Protein AF-A0A8H9IKN0-F1 (afdb_monomer_lite)

InterPro domains:
  IPR006160 Short chain fatty acid transporter AtoE [PF02667] (1-207)
  IPR006160 Short chain fatty acid transporter AtoE [PTHR41983] (1-197)

pLDDT: mean 86.41, std 11.4, range [46.38, 98.19]

Structure (mmCIF, N/CA/C/O backbone):
data_AF-A0A8H9IKN0-F1
#
_entry.id   AF-A0A8H9IKN0-F1
#
loop_
_atom_site.group_PDB
_atom_site.id
_atom_site.type_symbol
_atom_site.label_atom_id
_atom_site.label_alt_id
_atom_site.label_comp_id
_atom_site.label_asym_id
_atom_site.label_entity_id
_atom_site.label_seq_id
_atom_site.pdbx_PDB_ins_code
_atom_site.Cartn_x
_atom_site.Cartn_y
_atom_site.Cartn_z
_atom_site.occupancy
_atom_site.B_iso_or_equiv
_atom_site.auth_seq_id
_atom_site.auth_comp_id
_atom_site.auth_asym_id
_atom_site.auth_atom_id
_atom_site.pdbx_PDB_model_num
ATOM 1 N N . MET A 1 1 ? 13.098 13.692 -11.745 1.00 69.94 1 MET A N 1
ATOM 2 C CA . MET A 1 1 ? 11.692 13.808 -12.207 1.00 69.94 1 MET A CA 1
ATOM 3 C C . MET A 1 1 ? 10.912 12.495 -12.125 1.00 69.94 1 MET A C 1
ATOM 5 O O . MET A 1 1 ? 9.795 12.536 -11.634 1.00 69.94 1 MET A O 1
ATOM 9 N N . GLN A 1 2 ? 11.470 11.342 -12.521 1.00 72.69 2 GLN A N 1
ATOM 10 C CA . GLN A 1 2 ? 10.774 10.038 -12.501 1.00 72.69 2 GLN A CA 1
ATOM 11 C C . GLN A 1 2 ? 10.092 9.703 -11.158 1.00 72.69 2 GLN A C 1
ATOM 13 O O . GLN A 1 2 ? 8.907 9.392 -11.142 1.00 72.69 2 GLN A O 1
ATOM 18 N N . MET A 1 3 ? 10.785 9.868 -10.023 1.00 81.31 3 MET A N 1
ATOM 19 C CA . MET A 1 3 ? 10.202 9.593 -8.696 1.00 81.31 3 MET A CA 1
ATOM 20 C C . MET A 1 3 ? 9.007 10.484 -8.346 1.00 81.31 3 MET A C 1
ATOM 22 O O . MET A 1 3 ? 8.052 10.017 -7.734 1.00 81.31 3 MET A O 1
ATOM 26 N N . ALA A 1 4 ? 9.029 11.753 -8.762 1.00 81.94 4 ALA A N 1
ATOM 27 C CA . ALA A 1 4 ? 7.913 12.664 -8.526 1.00 81.94 4 ALA A CA 1
ATOM 28 C C . ALA A 1 4 ? 6.663 12.203 -9.289 1.00 81.94 4 ALA A C 1
ATOM 30 O O . ALA A 1 4 ? 5.573 12.190 -8.725 1.00 81.94 4 ALA A O 1
ATOM 31 N N . PHE A 1 5 ? 6.823 11.739 -10.533 1.00 81.56 5 PHE A N 1
ATOM 32 C CA . PHE A 1 5 ? 5.716 11.179 -11.310 1.00 81.56 5 PHE A CA 1
ATOM 33 C C . PHE A 1 5 ? 5.151 9.893 -10.702 1.00 81.56 5 PHE A C 1
ATOM 35 O O . PHE A 1 5 ? 3.940 9.699 -10.750 1.00 81.56 5 PHE A O 1
ATOM 42 N N . VAL A 1 6 ? 5.982 9.046 -10.083 1.00 81.56 6 VAL A N 1
ATOM 43 C CA . VAL A 1 6 ? 5.501 7.840 -9.385 1.00 81.56 6 VAL A CA 1
ATOM 44 C C . VAL A 1 6 ? 4.594 8.210 -8.208 1.00 81.56 6 VAL A C 1
ATOM 46 O O . VAL A 1 6 ? 3.511 7.641 -8.075 1.00 81.56 6 VAL A O 1
ATOM 49 N N . VAL A 1 7 ? 4.994 9.199 -7.401 1.00 83.31 7 VAL A N 1
ATOM 50 C CA . VAL A 1 7 ? 4.203 9.679 -6.255 1.00 83.31 7 VAL A CA 1
ATOM 51 C C . VAL A 1 7 ? 2.924 10.376 -6.710 1.00 8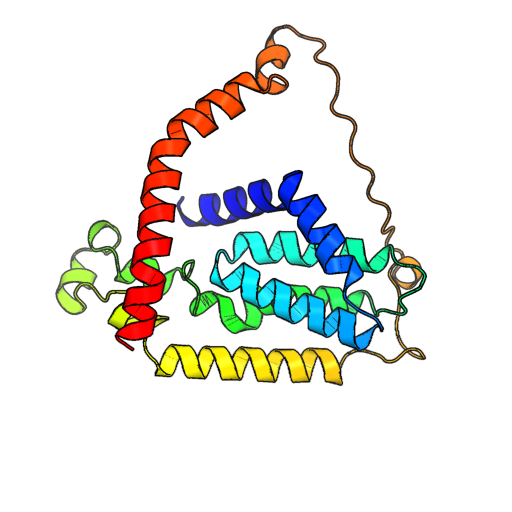3.31 7 VAL A C 1
ATOM 53 O O . VAL A 1 7 ? 1.843 10.040 -6.230 1.00 83.31 7 VAL A O 1
ATOM 56 N N . ILE A 1 8 ? 3.029 11.320 -7.651 1.00 84.88 8 ILE A N 1
ATOM 57 C CA . ILE A 1 8 ? 1.876 12.072 -8.166 1.00 84.88 8 ILE A CA 1
ATOM 58 C C . ILE A 1 8 ? 0.890 11.118 -8.841 1.00 84.88 8 ILE A C 1
ATOM 60 O O . ILE A 1 8 ? -0.300 11.160 -8.543 1.00 84.88 8 ILE A O 1
ATOM 64 N N . GLY A 1 9 ? 1.374 10.216 -9.698 1.00 84.75 9 GLY A N 1
ATOM 65 C CA . GLY A 1 9 ? 0.544 9.204 -10.347 1.00 84.75 9 GLY A CA 1
ATOM 66 C C . GLY A 1 9 ? -0.138 8.288 -9.332 1.00 84.75 9 GLY A C 1
ATOM 67 O O . GLY A 1 9 ? -1.343 8.061 -9.426 1.00 84.75 9 GLY A O 1
ATOM 68 N N . GLY A 1 10 ? 0.596 7.835 -8.311 1.00 84.88 10 GLY A N 1
ATOM 69 C CA . GLY A 1 10 ? 0.040 7.052 -7.207 1.00 84.88 10 GLY A CA 1
ATOM 70 C C . GLY A 1 10 ? -1.083 7.785 -6.467 1.00 84.88 10 GLY A C 1
ATOM 71 O O . GLY A 1 10 ? -2.145 7.208 -6.238 1.00 84.88 10 GLY A O 1
ATOM 72 N N . TYR A 1 11 ? -0.893 9.071 -6.164 1.00 84.94 11 TYR A N 1
ATOM 73 C CA . TYR A 1 11 ? -1.908 9.910 -5.524 1.00 84.94 11 TYR A CA 1
ATOM 74 C C . TYR A 1 11 ? -3.143 10.133 -6.407 1.00 84.94 11 TYR A C 1
ATOM 76 O O . TYR A 1 11 ? -4.274 9.991 -5.935 1.00 84.94 11 TYR A O 1
ATOM 84 N N . VAL A 1 12 ? -2.951 10.450 -7.691 1.00 84.94 12 VAL A N 1
ATOM 85 C CA . VAL A 1 12 ? -4.050 10.664 -8.649 1.00 84.94 12 VAL A CA 1
ATOM 86 C C . VAL A 1 12 ? -4.892 9.398 -8.800 1.00 84.94 12 VAL A C 1
ATOM 88 O O . VAL A 1 12 ? -6.120 9.460 -8.763 1.00 84.94 12 VAL A O 1
ATOM 91 N N . VAL A 1 13 ? -4.250 8.231 -8.907 1.00 85.06 13 VAL A N 1
ATOM 92 C CA . VAL A 1 13 ? -4.963 6.949 -8.965 1.00 85.06 13 VAL A CA 1
ATOM 93 C C . VAL A 1 13 ? -5.706 6.686 -7.655 1.00 85.06 13 VAL A C 1
ATOM 95 O O . VAL A 1 13 ? -6.897 6.384 -7.699 1.00 85.06 13 VAL A O 1
ATOM 98 N N . ALA A 1 14 ? -5.058 6.856 -6.499 1.00 83.62 14 ALA A N 1
ATOM 99 C CA . ALA A 1 14 ? -5.661 6.599 -5.187 1.00 83.62 14 ALA A CA 1
ATOM 100 C C . ALA A 1 14 ? -6.862 7.505 -4.862 1.00 83.62 14 ALA A C 1
ATOM 102 O O . ALA A 1 14 ? -7.782 7.078 -4.168 1.00 83.62 14 ALA A O 1
ATOM 103 N N . SER A 1 15 ? -6.862 8.742 -5.364 1.00 78.94 15 SER A N 1
ATOM 104 C CA . SER A 1 15 ? -7.932 9.731 -5.155 1.00 78.94 15 SER A CA 1
ATOM 105 C C . SER A 1 15 ? -9.067 9.646 -6.185 1.00 78.94 15 SER A C 1
ATOM 107 O O . SER A 1 15 ? -10.053 10.379 -6.102 1.00 78.94 15 SER A O 1
ATOM 109 N N . SER A 1 16 ? -8.966 8.735 -7.153 1.00 84.31 16 SER A N 1
ATOM 110 C CA . SER A 1 16 ? -9.975 8.559 -8.194 1.00 84.31 16 SER A CA 1
ATOM 111 C C . SER A 1 16 ? -11.254 7.876 -7.676 1.00 84.31 16 SER A C 1
ATOM 113 O O . SER A 1 16 ? -11.233 7.072 -6.741 1.00 84.31 16 SER A O 1
ATOM 115 N N . LYS A 1 17 ? -12.396 8.131 -8.335 1.00 82.06 17 LYS A N 1
ATOM 116 C CA . LYS A 1 17 ? -13.677 7.458 -8.024 1.00 82.06 17 LYS A CA 1
ATOM 117 C C . LYS A 1 17 ? -13.576 5.919 -8.062 1.00 82.06 17 LYS A C 1
ATOM 119 O O . LYS A 1 17 ? -14.129 5.286 -7.163 1.00 82.06 17 LYS A O 1
ATOM 124 N N . PRO A 1 18 ? -12.896 5.292 -9.046 1.00 85.88 18 PRO A N 1
ATOM 125 C CA . PRO A 1 18 ? -12.680 3.846 -9.038 1.00 85.88 18 PRO A CA 1
ATOM 126 C C . PRO A 1 18 ? -11.899 3.356 -7.815 1.00 85.88 18 PRO A C 1
ATOM 128 O O . PRO A 1 18 ? -12.302 2.367 -7.206 1.00 85.88 18 PRO A O 1
ATOM 131 N N . ALA A 1 19 ? -10.833 4.059 -7.418 1.00 88.44 19 ALA A N 1
ATOM 132 C CA . ALA A 1 19 ? -10.061 3.691 -6.234 1.00 88.44 19 ALA A CA 1
ATOM 133 C C . ALA A 1 19 ? -10.885 3.825 -4.949 1.00 88.44 19 ALA A C 1
ATOM 135 O O . ALA A 1 19 ? -10.854 2.913 -4.130 1.00 88.44 19 ALA A O 1
ATOM 136 N N . SER A 1 20 ? -11.696 4.880 -4.808 1.00 87.62 20 SER A N 1
ATOM 137 C CA . SER A 1 20 ? -12.622 5.013 -3.672 1.00 87.62 20 SER A CA 1
ATOM 138 C C . SER A 1 20 ? -13.586 3.827 -3.573 1.00 87.62 20 SER A C 1
ATOM 140 O O . SER A 1 20 ? -13.757 3.273 -2.493 1.00 87.62 20 SER A O 1
ATOM 142 N N . ARG A 1 21 ? -14.169 3.380 -4.697 1.00 89.31 21 ARG A N 1
ATOM 143 C CA . ARG A 1 21 ? -15.049 2.195 -4.711 1.00 89.31 21 ARG A CA 1
ATOM 144 C C . ARG A 1 21 ? -14.307 0.929 -4.299 1.00 89.31 21 ARG A C 1
ATOM 146 O O . ARG A 1 21 ? -14.847 0.122 -3.550 1.00 89.31 21 ARG A O 1
ATOM 153 N N . LEU A 1 22 ? -13.077 0.755 -4.782 1.00 92.94 22 LEU A N 1
ATOM 154 C CA . LEU A 1 22 ? -12.244 -0.382 -4.402 1.00 92.94 22 LEU A CA 1
ATOM 155 C C . LEU A 1 22 ? -11.918 -0.351 -2.904 1.00 92.94 22 LEU A C 1
ATOM 157 O O . LEU A 1 22 ? -11.995 -1.384 -2.248 1.00 92.94 22 LEU A O 1
ATOM 161 N N . ILE A 1 23 ? -11.618 0.827 -2.355 1.00 93.69 23 ILE A N 1
ATOM 162 C CA . ILE A 1 23 ? -11.388 1.024 -0.921 1.00 93.69 23 ILE A CA 1
ATOM 163 C C . ILE A 1 23 ? -12.625 0.627 -0.115 1.00 93.69 23 ILE A C 1
ATOM 165 O O . ILE A 1 23 ? -12.484 -0.102 0.865 1.00 93.69 23 ILE A O 1
ATOM 169 N N . ASP A 1 24 ? -13.822 1.047 -0.528 1.00 92.88 24 ASP A N 1
ATOM 170 C CA . ASP A 1 24 ? -15.065 0.699 0.171 1.00 92.88 24 ASP A CA 1
ATOM 171 C C . ASP A 1 24 ? -15.339 -0.817 0.123 1.00 92.88 24 ASP A C 1
ATOM 173 O O . ASP A 1 24 ? -15.692 -1.416 1.142 1.00 92.88 24 ASP A O 1
ATOM 177 N N . ILE A 1 25 ? -15.083 -1.468 -1.020 1.00 95.50 25 ILE A N 1
ATOM 178 C CA . ILE A 1 25 ? -15.153 -2.934 -1.154 1.00 95.50 25 ILE A CA 1
ATOM 179 C C . ILE A 1 25 ? -14.148 -3.607 -0.211 1.00 95.50 25 ILE A C 1
ATOM 181 O O . ILE A 1 25 ? -14.509 -4.505 0.550 1.00 95.50 25 ILE A O 1
ATOM 185 N N . CYS A 1 26 ? -12.892 -3.157 -0.216 1.00 96.00 26 CYS A N 1
ATOM 186 C CA . CYS A 1 26 ? -11.855 -3.675 0.671 1.00 96.00 26 CYS A CA 1
ATOM 187 C C . CYS A 1 26 ? -12.213 -3.461 2.149 1.00 96.00 26 CYS A C 1
ATOM 189 O O . CYS A 1 26 ? -11.941 -4.340 2.967 1.00 96.00 26 CYS A O 1
ATOM 191 N N . ALA A 1 27 ? -12.832 -2.336 2.507 1.00 95.62 27 ALA A N 1
ATOM 192 C CA . ALA A 1 27 ? -13.211 -2.016 3.880 1.00 95.62 27 ALA A CA 1
ATOM 193 C C . ALA A 1 27 ? -14.346 -2.907 4.417 1.00 95.62 27 ALA A C 1
ATOM 195 O O . ALA A 1 27 ? -14.467 -3.078 5.634 1.00 95.62 27 ALA A O 1
ATOM 196 N N . ALA A 1 28 ? -15.147 -3.519 3.541 1.00 95.19 28 ALA A N 1
ATOM 197 C CA . ALA A 1 28 ? -16.223 -4.434 3.925 1.00 95.19 28 ALA A CA 1
ATOM 198 C C . ALA A 1 28 ? -15.731 -5.839 4.334 1.00 95.19 28 ALA A C 1
ATOM 200 O O . ALA A 1 28 ? -16.457 -6.574 5.001 1.00 95.19 28 ALA A O 1
ATOM 201 N N . VAL A 1 29 ? -14.502 -6.223 3.968 1.00 96.69 29 VAL A N 1
ATOM 202 C CA . VAL A 1 29 ? -13.987 -7.594 4.154 1.00 96.69 29 VAL A CA 1
ATOM 203 C C . VAL A 1 29 ? -13.699 -7.959 5.623 1.00 96.69 29 VAL A C 1
ATOM 205 O O . VAL A 1 29 ? -14.101 -9.046 6.053 1.00 96.69 29 VAL A O 1
ATOM 208 N N . PRO A 1 30 ? -13.018 -7.120 6.433 1.00 96.00 30 PRO A N 1
ATOM 209 C CA . PRO A 1 30 ? -12.610 -7.524 7.777 1.00 96.00 30 PRO A CA 1
ATOM 210 C C . PRO A 1 30 ? -13.786 -7.711 8.738 1.00 96.00 30 PRO A C 1
ATOM 212 O O . PRO A 1 30 ? -14.749 -6.942 8.730 1.00 96.00 30 PRO A O 1
ATOM 215 N N . ARG A 1 31 ? -13.674 -8.711 9.622 1.00 94.50 31 ARG A N 1
ATOM 216 C CA . ARG A 1 31 ? -14.717 -9.058 10.611 1.00 94.50 31 ARG A CA 1
ATOM 217 C C . ARG A 1 31 ? -14.354 -8.684 12.049 1.00 94.50 31 ARG A C 1
ATOM 219 O O . ARG A 1 31 ? -15.204 -8.709 12.931 1.00 94.50 31 ARG A O 1
ATOM 226 N N . ASN A 1 32 ? -13.083 -8.391 12.319 1.00 94.94 32 ASN A N 1
ATOM 227 C CA . ASN A 1 32 ? -12.602 -7.971 13.636 1.00 94.94 32 ASN A CA 1
ATOM 228 C C . ASN A 1 32 ? -11.376 -7.049 13.520 1.00 94.94 32 ASN A C 1
ATOM 230 O O . ASN A 1 32 ? -10.700 -7.041 12.492 1.00 94.94 32 ASN A O 1
ATOM 234 N N . GLY A 1 33 ? -11.063 -6.310 14.589 1.00 95.38 33 G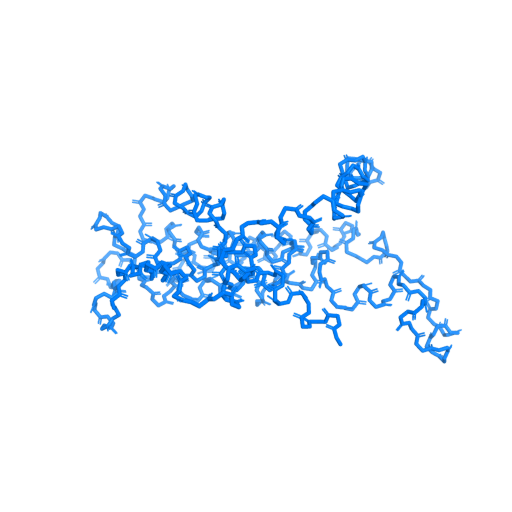LY A N 1
ATOM 235 C CA . GLY A 1 33 ? -9.988 -5.314 14.590 1.00 95.38 33 GLY A CA 1
ATOM 236 C C . GLY A 1 33 ? -8.613 -5.844 14.185 1.00 95.38 33 GLY A C 1
ATOM 237 O O . GLY A 1 33 ? -7.955 -5.235 13.350 1.00 95.38 33 GLY A O 1
ATOM 238 N N . ARG A 1 34 ? -8.193 -7.007 14.700 1.00 96.50 34 ARG A N 1
ATOM 239 C CA . ARG A 1 34 ? -6.888 -7.600 14.346 1.00 96.50 34 ARG A CA 1
ATOM 240 C C . ARG A 1 34 ? -6.821 -7.997 12.878 1.00 96.50 34 ARG A C 1
ATOM 242 O O . ARG A 1 34 ? -5.851 -7.683 12.194 1.00 96.50 34 ARG A O 1
ATOM 249 N N . SER A 1 35 ? -7.883 -8.633 12.380 1.00 96.56 35 SER A N 1
ATOM 250 C CA . SER A 1 35 ? -7.998 -8.973 10.960 1.00 96.56 35 SER A CA 1
ATOM 251 C C . SER A 1 35 ? -8.005 -7.727 10.078 1.00 96.56 35 SER A C 1
ATOM 253 O O . SER A 1 35 ? -7.460 -7.775 8.987 1.00 96.56 35 SER A O 1
ATOM 255 N N . ALA A 1 36 ? -8.550 -6.603 10.552 1.00 97.75 36 ALA A N 1
ATOM 256 C CA . ALA A 1 36 ? -8.548 -5.347 9.814 1.00 97.75 36 ALA A CA 1
ATOM 257 C C . ALA A 1 36 ? -7.145 -4.737 9.708 1.00 97.75 36 ALA A C 1
ATOM 259 O O . ALA A 1 36 ? -6.757 -4.308 8.628 1.00 97.75 36 ALA A O 1
ATOM 260 N N . VAL A 1 37 ? -6.347 -4.776 10.781 1.00 98.19 37 VAL A N 1
ATOM 261 C CA . VAL A 1 37 ? -4.938 -4.342 10.744 1.00 98.19 37 VAL A CA 1
ATOM 262 C C . VAL A 1 37 ? -4.124 -5.211 9.777 1.00 98.19 37 VAL A C 1
ATOM 264 O O . VAL A 1 37 ? -3.415 -4.684 8.922 1.00 98.19 37 VAL A O 1
ATOM 267 N N . ALA A 1 38 ? -4.272 -6.536 9.848 1.00 98.12 38 ALA A N 1
ATOM 268 C CA . ALA A 1 38 ? -3.617 -7.451 8.909 1.00 98.12 38 ALA A CA 1
ATOM 269 C C . ALA A 1 38 ? -4.106 -7.259 7.460 1.00 98.12 38 ALA A C 1
ATOM 271 O O . ALA A 1 38 ? -3.329 -7.378 6.515 1.00 98.12 38 ALA A O 1
ATOM 272 N N . TRP A 1 39 ? -5.382 -6.914 7.281 1.00 98.19 39 TRP A N 1
ATOM 273 C CA . TRP A 1 39 ? -5.959 -6.606 5.977 1.00 98.19 39 TRP A CA 1
ATOM 274 C C . TRP A 1 39 ? -5.378 -5.324 5.373 1.00 98.19 39 TRP A C 1
ATOM 276 O O . TRP A 1 39 ? -5.037 -5.287 4.194 1.00 98.19 39 TRP A O 1
ATOM 286 N N . VAL A 1 40 ? -5.185 -4.282 6.182 1.00 98.19 40 VAL A N 1
ATOM 287 C CA . VAL A 1 40 ? -4.472 -3.076 5.742 1.00 98.19 40 VAL A CA 1
ATOM 288 C C . VAL A 1 40 ? -3.039 -3.423 5.337 1.00 98.19 40 VAL A C 1
ATOM 290 O O . VAL A 1 40 ? -2.595 -2.996 4.274 1.00 98.19 40 VAL A O 1
ATOM 293 N N . ALA A 1 41 ? -2.342 -4.243 6.131 1.00 98.12 41 ALA A N 1
ATOM 294 C CA . ALA A 1 41 ? -0.979 -4.673 5.826 1.00 98.12 41 ALA A CA 1
ATOM 295 C C . ALA A 1 41 ? -0.881 -5.375 4.461 1.00 98.12 41 ALA A C 1
ATOM 297 O O . ALA A 1 41 ? -0.039 -4.997 3.645 1.00 98.12 41 ALA A O 1
ATOM 298 N N . ILE A 1 42 ? -1.747 -6.363 4.188 1.00 97.81 42 ILE A N 1
ATOM 299 C CA . ILE A 1 42 ? -1.699 -7.101 2.915 1.00 97.81 42 ILE A CA 1
ATOM 300 C C . ILE A 1 42 ? -2.014 -6.195 1.727 1.00 97.81 42 ILE A C 1
ATOM 302 O O . ILE A 1 42 ? -1.298 -6.234 0.728 1.00 97.81 42 ILE A O 1
ATOM 306 N N . ILE A 1 43 ? -3.034 -5.341 1.842 1.00 97.50 43 ILE A N 1
ATOM 307 C CA . ILE A 1 43 ? -3.433 -4.447 0.755 1.00 97.50 43 ILE A CA 1
ATOM 308 C C . ILE A 1 43 ? -2.347 -3.405 0.477 1.00 97.50 43 ILE A C 1
ATOM 310 O O . ILE A 1 43 ? -2.024 -3.173 -0.687 1.00 97.50 43 ILE A O 1
ATOM 314 N N . SER A 1 44 ? -1.725 -2.834 1.513 1.00 97.12 44 SER A N 1
ATOM 315 C CA . SER A 1 44 ? -0.577 -1.938 1.342 1.00 97.12 44 SER A CA 1
ATOM 316 C C . SER A 1 44 ? 0.605 -2.643 0.676 1.00 97.12 44 SER A C 1
ATOM 318 O O . SER A 1 44 ? 1.173 -2.110 -0.272 1.00 97.12 44 SER A O 1
ATOM 320 N N . MET A 1 45 ? 0.969 -3.853 1.109 1.00 97.06 45 MET A N 1
ATOM 321 C CA . MET A 1 45 ? 2.066 -4.605 0.483 1.00 97.06 45 MET A CA 1
ATOM 322 C C . MET A 1 45 ? 1.796 -4.910 -0.992 1.00 97.06 45 MET A C 1
ATOM 324 O O . MET A 1 45 ? 2.644 -4.617 -1.832 1.00 97.06 45 MET A O 1
ATOM 328 N N . VAL A 1 46 ? 0.600 -5.394 -1.330 1.00 95.31 46 VAL A N 1
ATOM 329 C CA . VAL A 1 46 ? 0.217 -5.672 -2.725 1.00 95.31 46 VAL A CA 1
ATOM 330 C C . VAL A 1 46 ? 0.202 -4.395 -3.569 1.00 95.31 46 VAL A C 1
ATOM 332 O O . VAL A 1 46 ? 0.750 -4.383 -4.670 1.00 95.31 46 VAL A O 1
ATOM 335 N N . ALA A 1 47 ? -0.363 -3.299 -3.054 1.00 93.81 47 ALA A N 1
ATOM 336 C CA . ALA A 1 47 ? -0.353 -2.017 -3.754 1.00 93.81 47 ALA A CA 1
ATOM 337 C C . ALA A 1 47 ? 1.080 -1.509 -3.992 1.00 93.81 47 ALA A C 1
ATOM 339 O O . ALA A 1 47 ? 1.367 -0.981 -5.066 1.00 93.81 47 ALA A O 1
ATOM 340 N N . SER A 1 48 ? 1.986 -1.715 -3.030 1.00 94.25 48 SER A N 1
ATOM 341 C CA . SER A 1 48 ? 3.388 -1.283 -3.109 1.00 94.25 48 SER A CA 1
ATOM 342 C C . SER A 1 48 ? 4.174 -2.016 -4.195 1.00 94.25 48 SER A C 1
ATOM 344 O O . SER A 1 48 ? 4.964 -1.395 -4.908 1.00 94.25 48 SER A O 1
ATOM 346 N N . LEU A 1 49 ? 3.900 -3.313 -4.392 1.00 92.50 49 LEU A N 1
ATOM 347 C CA . LEU A 1 49 ? 4.522 -4.101 -5.462 1.00 92.50 49 LEU A CA 1
ATOM 348 C C . LEU A 1 49 ? 4.228 -3.533 -6.854 1.00 92.50 49 LEU A C 1
ATOM 350 O O . LEU A 1 49 ? 5.077 -3.606 -7.744 1.00 92.50 49 LEU A O 1
ATOM 354 N N . LEU A 1 50 ? 3.049 -2.935 -7.033 1.00 89.31 50 LEU A N 1
ATOM 355 C CA . LEU A 1 50 ? 2.673 -2.253 -8.269 1.00 89.31 50 LEU A CA 1
ATOM 356 C C . LEU A 1 50 ? 3.258 -0.840 -8.315 1.00 89.31 50 LEU A C 1
ATOM 358 O O . LEU A 1 50 ? 3.899 -0.453 -9.292 1.00 89.31 50 LEU A O 1
ATOM 362 N N . ASN A 1 51 ? 3.029 -0.064 -7.257 1.00 90.69 51 ASN A N 1
ATOM 363 C CA . ASN A 1 51 ? 3.485 1.312 -7.135 1.00 90.69 51 ASN A CA 1
ATOM 3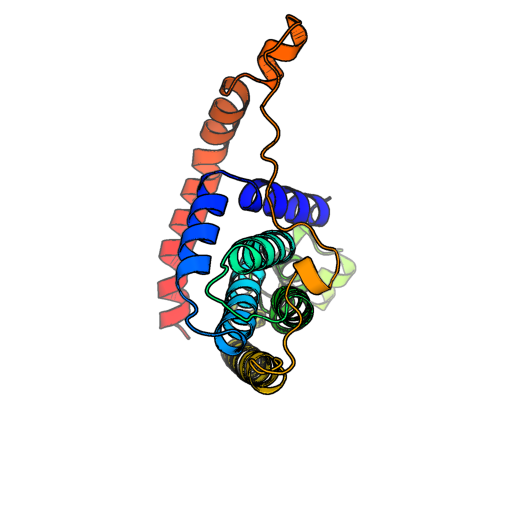64 C C . ASN A 1 51 ? 3.598 1.702 -5.652 1.00 90.69 51 ASN A C 1
ATOM 366 O O . ASN A 1 51 ? 2.599 1.821 -4.937 1.00 90.69 51 ASN A O 1
ATOM 370 N N . TRP A 1 52 ? 4.821 1.965 -5.193 1.00 88.69 52 TRP A N 1
ATOM 371 C CA . TRP A 1 52 ? 5.077 2.343 -3.801 1.00 88.69 52 TRP A CA 1
ATOM 372 C C . TRP A 1 52 ? 4.379 3.657 -3.391 1.00 88.69 52 TRP A C 1
ATOM 374 O O . TRP A 1 52 ? 3.931 3.789 -2.252 1.00 88.69 52 TRP A O 1
ATOM 384 N N . GLY A 1 53 ? 4.220 4.616 -4.312 1.00 87.38 53 GLY A N 1
ATOM 385 C CA . GLY A 1 53 ? 3.503 5.874 -4.074 1.00 87.38 53 GLY A CA 1
ATOM 386 C C . GLY A 1 53 ? 1.993 5.675 -3.907 1.00 87.38 53 GLY A C 1
ATOM 387 O O . GLY A 1 53 ? 1.383 6.259 -3.010 1.00 87.38 53 GLY A O 1
ATOM 388 N N . LEU A 1 54 ? 1.395 4.794 -4.716 1.00 90.06 54 LEU A N 1
ATOM 389 C CA . LEU A 1 54 ? -0.005 4.371 -4.595 1.00 90.06 54 LEU A CA 1
ATOM 390 C C . LEU A 1 54 ? -0.263 3.733 -3.228 1.00 90.06 54 LEU A C 1
ATOM 392 O O . LEU A 1 54 ? -1.252 4.072 -2.581 1.00 90.06 54 LEU A O 1
ATOM 396 N N . SER A 1 55 ? 0.631 2.847 -2.774 1.00 92.88 55 SER A N 1
ATOM 397 C CA . SER A 1 55 ? 0.496 2.163 -1.481 1.00 92.88 55 SER A CA 1
ATOM 398 C C . SER A 1 55 ? 0.309 3.125 -0.313 1.00 92.88 55 SER A C 1
ATOM 400 O O . SER A 1 55 ? -0.521 2.852 0.554 1.00 92.88 55 SER A O 1
ATOM 402 N N . LEU A 1 56 ? 1.074 4.220 -0.265 1.00 88.25 56 LEU A N 1
ATOM 403 C CA . LEU A 1 56 ? 1.022 5.169 0.850 1.00 88.25 56 LEU A CA 1
ATOM 404 C C . LEU A 1 56 ? -0.353 5.832 0.957 1.00 88.25 56 LEU A C 1
ATOM 406 O O . LEU A 1 56 ? -0.942 5.897 2.037 1.00 88.25 56 LEU A O 1
ATOM 410 N N . VAL A 1 57 ? -0.882 6.291 -0.177 1.00 90.31 57 VAL A N 1
ATOM 411 C CA . VAL A 1 57 ? -2.164 7.000 -0.218 1.00 90.31 57 VAL A CA 1
ATOM 412 C C . VAL A 1 57 ? -3.320 6.018 -0.044 1.00 90.31 57 VAL A C 1
ATOM 414 O O . VAL A 1 57 ? -4.191 6.232 0.799 1.00 90.31 57 VAL A O 1
ATOM 417 N N . PHE A 1 58 ? -3.309 4.909 -0.787 1.00 92.06 58 PHE A N 1
ATOM 418 C CA . PHE A 1 58 ? -4.366 3.901 -0.745 1.00 92.06 58 PHE A CA 1
ATOM 419 C C . PHE A 1 58 ? -4.490 3.261 0.644 1.00 92.06 58 PHE A C 1
ATOM 421 O O . PHE A 1 58 ? -5.597 3.155 1.172 1.00 92.06 58 PHE A O 1
ATOM 428 N N . GLY A 1 59 ? -3.367 2.893 1.272 1.00 94.38 59 GLY A N 1
ATOM 429 C CA . GLY A 1 59 ? -3.351 2.321 2.619 1.00 94.38 59 GLY A CA 1
ATOM 430 C C . GLY A 1 59 ? -3.940 3.274 3.660 1.00 94.38 59 GLY A C 1
ATOM 431 O O . GLY A 1 59 ? -4.801 2.880 4.444 1.00 94.38 59 GLY A O 1
ATOM 432 N N . GLY A 1 60 ? -3.560 4.555 3.621 1.00 92.81 60 GLY A N 1
ATOM 433 C CA . GLY A 1 60 ? -4.121 5.570 4.518 1.00 92.81 60 GLY A CA 1
ATOM 434 C C . GLY A 1 60 ? -5.627 5.786 4.322 1.00 92.81 60 GLY A C 1
ATOM 435 O O . GLY A 1 60 ? -6.377 5.877 5.298 1.00 92.81 60 GLY A O 1
ATOM 436 N N . LEU A 1 61 ? -6.094 5.824 3.070 1.00 92.56 61 LEU A N 1
ATOM 437 C CA . LEU A 1 61 ? -7.523 5.946 2.766 1.00 92.56 61 LEU A CA 1
ATOM 438 C C . LEU A 1 61 ? -8.315 4.705 3.206 1.00 92.56 61 LEU A C 1
ATOM 440 O O . LEU A 1 61 ? -9.419 4.853 3.733 1.00 92.56 61 LEU A O 1
ATOM 444 N N . LEU A 1 62 ? -7.743 3.506 3.069 1.00 95.75 62 LEU A N 1
ATOM 445 C CA . LEU A 1 62 ? -8.340 2.267 3.569 1.00 95.75 62 LEU A CA 1
ATOM 446 C C . LEU A 1 62 ? -8.457 2.263 5.097 1.00 95.75 62 LEU A C 1
ATOM 448 O O . LEU A 1 62 ? -9.504 1.888 5.622 1.00 95.75 62 LEU A O 1
ATOM 452 N N . VAL A 1 63 ? -7.434 2.735 5.818 1.00 96.31 63 VAL A N 1
ATOM 453 C CA . VAL A 1 63 ? -7.498 2.893 7.283 1.00 96.31 63 VAL A CA 1
ATOM 454 C C . VAL A 1 63 ? -8.629 3.840 7.676 1.00 96.31 63 VAL A C 1
ATOM 456 O O . VAL A 1 63 ? -9.416 3.509 8.564 1.00 96.31 63 VAL A O 1
ATOM 459 N N . LYS A 1 64 ? -8.765 4.984 6.992 1.00 92.69 64 LYS A N 1
ATOM 460 C CA . LYS A 1 64 ? -9.889 5.907 7.218 1.00 92.69 64 LYS A CA 1
ATOM 461 C C . LYS A 1 64 ? -11.237 5.254 6.915 1.00 92.69 64 LYS A C 1
ATOM 463 O O . LYS A 1 64 ? -12.178 5.457 7.672 1.00 92.69 64 LYS A O 1
ATOM 468 N N . ALA A 1 65 ? -11.341 4.460 5.850 1.00 93.19 65 ALA A N 1
ATOM 469 C CA . ALA A 1 65 ? -12.573 3.752 5.508 1.00 93.19 65 ALA A CA 1
ATOM 470 C C . ALA A 1 65 ? -12.969 2.708 6.558 1.00 93.19 65 ALA A C 1
ATOM 472 O O . ALA A 1 65 ? -14.125 2.664 6.975 1.00 93.19 65 ALA A O 1
ATOM 473 N N . LEU A 1 66 ? -12.005 1.932 7.052 1.00 95.62 66 LEU A N 1
ATOM 474 C CA . LEU A 1 66 ? -12.217 0.983 8.144 1.00 95.62 66 LEU A CA 1
ATOM 475 C C . LEU A 1 66 ? -12.555 1.684 9.465 1.00 95.62 66 LEU A C 1
ATOM 477 O O . LEU A 1 66 ? -13.367 1.173 10.225 1.00 95.62 66 LEU A O 1
ATOM 481 N N . ALA A 1 67 ? -11.988 2.863 9.726 1.00 94.62 67 ALA A N 1
ATOM 482 C CA . ALA A 1 67 ? -12.288 3.646 10.924 1.00 94.62 67 ALA A CA 1
ATOM 483 C C . ALA A 1 67 ? -13.731 4.179 10.970 1.00 94.62 67 ALA A C 1
ATOM 485 O O . ALA A 1 67 ? -14.236 4.447 12.057 1.00 94.62 67 ALA A O 1
ATOM 486 N N . ARG A 1 68 ? -14.409 4.301 9.817 1.00 91.69 68 ARG A N 1
ATOM 487 C CA . ARG A 1 68 ? -15.833 4.680 9.750 1.00 91.69 68 ARG A CA 1
ATOM 488 C C . ARG A 1 68 ? -16.777 3.548 10.164 1.00 91.69 68 ARG A C 1
ATOM 490 O O . ARG A 1 68 ? -17.958 3.797 10.399 1.00 91.69 68 ARG A O 1
ATOM 497 N N . ARG A 1 69 ? -16.293 2.305 10.225 1.00 91.81 69 ARG A N 1
ATOM 498 C CA . ARG A 1 69 ? -17.105 1.143 10.595 1.00 91.81 69 ARG A CA 1
ATOM 499 C C . ARG A 1 69 ? -17.269 1.060 12.109 1.00 91.81 69 ARG A C 1
ATOM 501 O O . ARG A 1 69 ? -16.361 0.636 12.817 1.00 91.81 69 ARG A O 1
ATOM 508 N N . THR A 1 70 ? -18.453 1.413 12.599 1.00 86.81 70 THR A N 1
ATOM 509 C CA . THR A 1 70 ? -18.797 1.381 14.033 1.00 86.81 70 THR A CA 1
ATOM 510 C C . THR A 1 70 ? -18.910 -0.035 14.601 1.00 86.81 70 THR A C 1
ATOM 512 O O . THR A 1 70 ? -18.768 -0.235 15.806 1.00 86.81 70 THR A O 1
ATOM 515 N N . ASP A 1 71 ? -19.126 -1.038 13.748 1.00 90.12 71 ASP A N 1
ATOM 516 C CA . ASP A 1 71 ? -19.161 -2.452 14.125 1.00 90.12 71 ASP A CA 1
ATOM 517 C C . ASP A 1 71 ? -17.756 -3.049 14.347 1.00 90.12 71 ASP A C 1
ATOM 519 O O . ASP A 1 71 ? -17.605 -4.141 14.906 1.00 90.12 71 ASP A O 1
ATOM 523 N N . LEU A 1 72 ? -16.707 -2.326 13.943 1.00 90.62 72 LEU A N 1
ATOM 524 C CA . LEU A 1 72 ? -15.336 -2.808 13.917 1.00 90.62 72 LEU A CA 1
ATOM 525 C C . LEU A 1 72 ? -14.472 -2.121 14.985 1.00 90.62 72 LEU A C 1
ATOM 527 O O . LEU A 1 72 ? -13.946 -1.030 14.802 1.00 90.62 72 LEU A O 1
ATOM 531 N N . LYS A 1 73 ? -14.219 -2.836 16.086 1.00 93.00 73 LYS A N 1
ATOM 532 C CA . LYS A 1 73 ? -13.265 -2.441 17.142 1.00 93.00 73 LYS A CA 1
ATOM 533 C C . LYS A 1 73 ? -11.807 -2.565 16.662 1.00 93.00 73 LYS A C 1
ATOM 535 O O . LYS A 1 73 ? -11.117 -3.510 17.048 1.00 93.00 73 LYS A O 1
ATOM 540 N N . MET A 1 74 ? -11.355 -1.673 15.781 1.00 95.75 74 MET A N 1
ATOM 541 C CA . MET A 1 74 ? -9.994 -1.639 15.220 1.00 95.75 74 MET A CA 1
ATOM 542 C C . MET A 1 74 ? -9.139 -0.566 15.904 1.00 95.75 74 MET A C 1
ATOM 544 O O . MET A 1 74 ? -9.573 0.575 16.042 1.00 95.75 74 MET A O 1
ATOM 548 N N . ASP A 1 75 ? -7.902 -0.901 16.292 1.00 97.25 75 ASP A N 1
ATOM 549 C CA . ASP A 1 75 ? -6.956 0.120 16.756 1.00 97.25 75 ASP A CA 1
ATOM 550 C C . ASP A 1 75 ? -6.458 0.947 15.564 1.00 97.25 75 ASP A C 1
ATOM 552 O O . ASP A 1 75 ? -5.801 0.433 14.654 1.00 97.25 75 ASP A O 1
ATOM 556 N N . TYR A 1 76 ? -6.782 2.238 15.575 1.00 96.25 76 TYR A N 1
ATOM 557 C CA . TYR A 1 76 ? -6.499 3.159 14.479 1.00 96.25 76 TYR A CA 1
ATOM 558 C C . TYR A 1 76 ? -4.996 3.377 14.270 1.00 96.25 76 TYR A C 1
ATOM 560 O O . TYR A 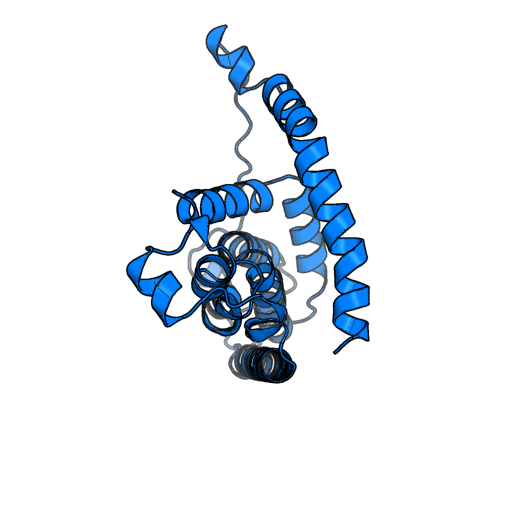1 76 ? -4.535 3.528 13.140 1.00 96.25 76 TYR A O 1
ATOM 568 N N . ARG A 1 77 ? -4.207 3.337 15.350 1.00 96.50 77 ARG A N 1
ATOM 569 C CA . ARG A 1 77 ? -2.752 3.545 15.298 1.00 96.50 77 ARG A CA 1
ATOM 570 C C . ARG A 1 77 ? -2.063 2.319 14.715 1.00 96.50 77 ARG A C 1
ATOM 572 O O . ARG A 1 77 ? -1.196 2.464 13.860 1.00 96.50 77 ARG A O 1
ATOM 579 N N . ALA A 1 78 ? -2.482 1.124 15.135 1.00 97.31 78 ALA A N 1
ATOM 580 C CA . ALA A 1 78 ? -1.980 -0.128 14.576 1.00 97.31 78 ALA A CA 1
ATOM 581 C C . ALA A 1 78 ? -2.328 -0.254 13.085 1.00 97.31 78 ALA A C 1
ATOM 583 O O . ALA A 1 78 ? -1.475 -0.637 12.290 1.00 97.31 78 ALA A O 1
ATOM 584 N N . ALA A 1 79 ? -3.546 0.130 12.689 1.00 97.56 79 ALA A N 1
ATOM 585 C CA . ALA A 1 79 ? -3.947 0.164 11.285 1.00 97.56 79 ALA A CA 1
ATOM 586 C C . ALA A 1 79 ? -3.115 1.177 10.475 1.00 97.56 79 ALA A C 1
ATOM 588 O O . ALA A 1 79 ? -2.624 0.849 9.397 1.00 97.56 79 ALA A O 1
ATOM 589 N N . GLY A 1 80 ? -2.879 2.377 11.018 1.00 96.38 80 GLY A N 1
ATOM 590 C CA . GLY A 1 80 ? -1.991 3.372 10.410 1.00 96.38 80 GLY A CA 1
ATOM 591 C C . GLY A 1 80 ? -0.550 2.874 10.250 1.00 96.38 80 GLY A C 1
ATOM 592 O O . GLY A 1 80 ? 0.050 3.068 9.197 1.00 96.38 80 GLY A O 1
ATOM 593 N N . ALA A 1 81 ? -0.008 2.174 11.250 1.00 96.94 81 ALA A N 1
ATOM 594 C CA . ALA A 1 81 ? 1.312 1.548 11.163 1.00 96.94 81 ALA A CA 1
ATOM 595 C C . ALA A 1 81 ? 1.347 0.425 10.112 1.00 96.94 81 ALA A C 1
ATOM 597 O O . ALA A 1 81 ? 2.276 0.357 9.310 1.00 96.94 81 ALA A O 1
ATOM 598 N N . ALA A 1 82 ? 0.309 -0.414 10.055 1.00 97.75 82 ALA A N 1
ATOM 599 C CA . ALA A 1 82 ? 0.186 -1.461 9.045 1.00 97.75 82 ALA A CA 1
ATOM 600 C C . ALA A 1 82 ? 0.135 -0.900 7.617 1.00 97.75 82 ALA A C 1
ATOM 602 O O . ALA A 1 82 ? 0.669 -1.525 6.701 1.00 97.75 82 ALA A O 1
ATOM 603 N N . ALA A 1 83 ? -0.428 0.298 7.420 1.00 97.06 83 ALA A N 1
ATOM 604 C CA . ALA A 1 83 ? -0.446 0.946 6.112 1.00 97.06 83 ALA A CA 1
ATOM 605 C C . ALA A 1 83 ? 0.968 1.225 5.567 1.00 97.06 83 ALA A C 1
ATOM 607 O O . ALA A 1 83 ? 1.159 1.209 4.349 1.00 97.06 83 ALA A O 1
ATOM 608 N N . TYR A 1 84 ? 1.961 1.406 6.448 1.00 96.06 84 TYR A N 1
ATOM 609 C CA . TYR A 1 84 ? 3.364 1.602 6.074 1.00 96.06 84 TYR A CA 1
ATOM 610 C C . TYR A 1 84 ? 4.095 0.317 5.687 1.00 96.06 84 TYR A C 1
ATOM 612 O O . TYR A 1 84 ? 5.169 0.415 5.099 1.00 96.06 84 TYR A O 1
ATOM 620 N N . LEU A 1 85 ? 3.547 -0.877 5.941 1.00 96.25 85 LEU A N 1
ATOM 621 C CA . LEU A 1 85 ? 4.231 -2.134 5.603 1.00 96.25 85 LEU A CA 1
ATOM 622 C C . LEU A 1 85 ? 4.451 -2.305 4.096 1.00 96.25 85 LEU A C 1
ATOM 624 O O . LEU A 1 85 ? 5.400 -2.968 3.696 1.00 96.25 85 LEU A O 1
ATOM 628 N N . GLY A 1 86 ? 3.657 -1.641 3.252 1.00 93.81 86 GLY A N 1
ATOM 629 C CA . GLY A 1 86 ? 3.940 -1.585 1.819 1.00 93.81 86 GLY A CA 1
ATOM 630 C C . GLY A 1 86 ? 5.309 -0.981 1.512 1.00 93.81 86 GLY A C 1
ATOM 631 O O . GLY A 1 86 ? 6.108 -1.598 0.806 1.00 93.81 86 GLY A O 1
ATOM 632 N N . LEU A 1 87 ? 5.603 0.188 2.085 1.00 91.12 87 LEU A N 1
ATOM 633 C CA . LEU A 1 87 ? 6.901 0.848 1.942 1.00 91.12 87 LEU A CA 1
ATOM 634 C C . LEU A 1 87 ? 7.984 0.174 2.798 1.00 91.12 87 LEU A C 1
ATOM 636 O O . LEU A 1 87 ? 9.127 0.073 2.381 1.00 91.12 87 LEU A O 1
ATOM 640 N N . GLY A 1 88 ? 7.637 -0.289 3.997 1.00 89.75 88 GLY A N 1
ATOM 641 C CA . GLY A 1 88 ? 8.598 -0.817 4.964 1.00 89.75 88 GLY A CA 1
ATOM 642 C C . GLY A 1 88 ? 9.075 -2.242 4.683 1.00 89.75 88 GLY A C 1
ATOM 643 O O . GLY A 1 88 ? 10.178 -2.580 5.098 1.00 89.75 88 GLY A O 1
ATOM 644 N N . ALA A 1 89 ? 8.275 -3.070 4.001 1.00 93.00 89 ALA A N 1
ATOM 645 C CA . ALA A 1 89 ? 8.574 -4.495 3.845 1.00 93.00 89 ALA A CA 1
ATOM 646 C C . ALA A 1 89 ? 8.925 -4.910 2.411 1.00 93.00 89 ALA A C 1
ATOM 648 O O . ALA A 1 89 ? 9.887 -5.645 2.226 1.00 93.00 89 ALA A O 1
ATOM 649 N N . VAL A 1 90 ? 8.165 -4.480 1.395 1.00 94.38 90 VAL A N 1
ATOM 650 C CA . VAL A 1 90 ? 8.218 -5.135 0.065 1.00 94.38 90 VAL A CA 1
ATOM 651 C C . VAL A 1 90 ? 8.500 -4.209 -1.119 1.00 94.38 90 VAL A C 1
ATOM 653 O O . VAL A 1 90 ? 8.668 -4.688 -2.236 1.00 94.38 90 VAL A O 1
ATOM 656 N N . TRP A 1 91 ? 8.568 -2.893 -0.912 1.00 90.56 91 TRP A N 1
ATOM 657 C CA . TRP A 1 91 ? 8.627 -1.910 -2.006 1.00 90.56 91 TRP A CA 1
ATOM 658 C C . TRP A 1 91 ? 9.794 -2.097 -2.991 1.00 90.56 91 TRP A C 1
ATOM 660 O O . TRP A 1 91 ? 9.639 -1.847 -4.185 1.00 90.56 91 TRP A O 1
ATOM 670 N N . THR A 1 92 ? 10.950 -2.572 -2.522 1.00 90.19 92 THR A N 1
ATOM 671 C CA . THR A 1 92 ? 12.142 -2.820 -3.353 1.00 90.19 92 THR A CA 1
ATOM 672 C C . THR A 1 92 ? 12.033 -4.066 -4.223 1.00 90.19 92 THR A C 1
ATOM 674 O O . THR A 1 92 ? 12.798 -4.196 -5.178 1.00 90.19 92 THR A O 1
ATOM 677 N N . LEU A 1 93 ? 11.091 -4.959 -3.917 1.00 91.75 93 LEU A N 1
ATOM 678 C CA . LEU A 1 93 ? 10.825 -6.197 -4.655 1.00 91.75 93 LEU A CA 1
ATOM 679 C C . LEU A 1 93 ? 9.692 -6.023 -5.684 1.00 91.75 93 LEU A C 1
ATOM 681 O O . LEU A 1 93 ? 9.318 -6.976 -6.360 1.00 91.75 93 LEU A O 1
ATOM 685 N N . GLY A 1 94 ? 9.130 -4.815 -5.796 1.00 88.81 94 GLY A N 1
ATOM 686 C CA . GLY A 1 94 ? 8.063 -4.482 -6.735 1.00 88.81 94 GLY A CA 1
ATOM 687 C C . GLY A 1 94 ? 8.549 -3.997 -8.103 1.00 88.81 94 GLY A C 1
ATOM 688 O O . GLY A 1 94 ? 9.706 -3.623 -8.292 1.00 88.81 94 GLY A O 1
ATOM 689 N N . LEU A 1 95 ? 7.611 -3.886 -9.047 1.00 87.12 95 LEU A N 1
ATOM 690 C CA . LEU A 1 95 ? 7.839 -3.334 -10.392 1.00 87.12 95 LEU A CA 1
ATOM 691 C C . LEU A 1 95 ? 8.281 -1.866 -10.355 1.00 87.12 95 LEU A C 1
ATOM 693 O O . LEU A 1 95 ? 8.978 -1.392 -11.251 1.00 87.12 95 LEU A O 1
ATOM 697 N N . SER A 1 96 ? 7.873 -1.142 -9.309 1.00 83.88 96 SER A N 1
ATOM 698 C CA . SER A 1 96 ? 8.234 0.259 -9.077 1.00 83.88 96 SER A CA 1
ATOM 699 C C . SER A 1 96 ? 9.573 0.456 -8.351 1.00 83.88 96 SER A C 1
ATOM 701 O O . SER A 1 96 ? 9.881 1.580 -7.951 1.00 83.88 96 SER A O 1
ATOM 703 N N . SER A 1 97 ? 10.366 -0.611 -8.184 1.00 88.69 97 SER A N 1
ATOM 704 C CA . SER A 1 97 ? 11.659 -0.579 -7.497 1.00 88.69 97 SER A CA 1
ATOM 705 C C . SER A 1 97 ? 12.657 0.350 -8.205 1.00 88.69 97 SER A C 1
ATOM 707 O O . SER A 1 97 ? 13.046 0.076 -9.346 1.00 88.69 97 SER A O 1
ATOM 709 N N . PRO A 1 98 ? 13.119 1.429 -7.539 1.00 85.56 98 PRO A N 1
ATOM 710 C CA . PRO A 1 98 ? 14.082 2.373 -8.102 1.00 85.56 98 PRO A CA 1
ATOM 711 C C . PRO A 1 98 ? 15.349 1.721 -8.648 1.00 85.56 98 PRO A C 1
ATOM 713 O O . PRO A 1 98 ? 15.785 2.034 -9.752 1.00 85.56 98 PRO A O 1
ATOM 716 N N . ALA A 1 99 ? 15.934 0.814 -7.863 1.00 87.69 99 ALA A N 1
ATOM 717 C CA . ALA A 1 99 ? 17.206 0.185 -8.184 1.00 87.69 99 ALA A CA 1
ATOM 718 C C . ALA A 1 99 ? 17.064 -0.763 -9.379 1.00 87.69 99 ALA A C 1
ATOM 720 O O . ALA A 1 99 ? 17.875 -0.714 -10.301 1.00 87.69 99 ALA A O 1
ATOM 721 N N . ALA A 1 100 ? 15.995 -1.567 -9.400 1.00 90.06 100 ALA A N 1
ATOM 722 C CA . ALA A 1 100 ? 15.742 -2.485 -10.501 1.00 90.06 100 ALA A CA 1
ATOM 723 C C . ALA A 1 100 ? 15.461 -1.724 -11.808 1.00 90.06 100 ALA A C 1
ATOM 725 O O . ALA A 1 100 ? 16.007 -2.075 -12.848 1.00 90.06 100 ALA A O 1
ATOM 726 N N . GLN A 1 101 ? 14.646 -0.660 -11.769 1.00 89.44 101 GLN A N 1
ATOM 727 C CA . GLN A 1 101 ? 14.342 0.140 -12.965 1.00 89.44 101 GLN A CA 1
ATOM 728 C C . GLN A 1 101 ? 15.572 0.856 -13.521 1.00 89.44 101 GLN A C 1
ATOM 730 O O . GLN A 1 101 ? 15.736 0.931 -14.738 1.00 89.44 101 GLN A O 1
ATOM 735 N N . LEU A 1 102 ? 16.425 1.379 -12.635 1.00 89.81 102 LEU A N 1
ATOM 736 C CA . LEU A 1 102 ? 17.667 2.032 -13.029 1.00 89.81 102 LEU A CA 1
ATOM 737 C C . LEU A 1 102 ? 18.588 1.045 -13.757 1.00 89.81 102 LEU A C 1
ATOM 739 O O . LEU A 1 102 ? 19.097 1.372 -14.822 1.00 89.81 102 LEU A O 1
ATOM 743 N N . GLN A 1 103 ? 18.753 -0.165 -13.216 1.00 91.06 103 GLN A N 1
ATOM 744 C CA . GLN A 1 103 ? 19.665 -1.167 -13.768 1.00 91.06 103 GLN A CA 1
ATOM 745 C C . GLN A 1 103 ? 19.135 -1.849 -15.042 1.00 91.06 103 GLN A C 1
ATOM 747 O O . GLN A 1 103 ? 19.920 -2.246 -15.904 1.00 91.06 103 GLN A O 1
ATOM 752 N 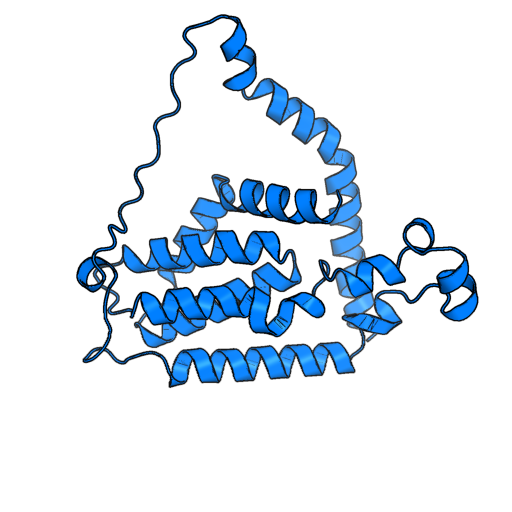N . ALA A 1 104 ? 17.813 -1.963 -15.183 1.00 90.50 104 ALA A N 1
ATOM 753 C CA . ALA A 1 104 ? 17.173 -2.585 -16.341 1.00 90.50 104 ALA A CA 1
ATOM 754 C C . ALA A 1 104 ? 17.114 -1.670 -17.579 1.00 90.50 104 ALA A C 1
ATOM 756 O O . ALA A 1 104 ? 16.772 -2.140 -18.664 1.00 90.50 104 ALA A O 1
ATOM 757 N N . ASN A 1 105 ? 17.429 -0.375 -17.442 1.00 89.38 105 ASN A N 1
ATOM 758 C CA . ASN A 1 105 ? 17.382 0.583 -18.543 1.00 89.38 105 ASN A CA 1
ATOM 759 C C . ASN A 1 105 ? 18.765 1.210 -18.819 1.00 89.38 105 ASN A C 1
ATOM 761 O O . ASN A 1 105 ? 19.183 2.105 -18.080 1.00 89.38 105 ASN A O 1
ATOM 765 N N . PRO A 1 106 ? 19.449 0.846 -19.923 1.00 87.31 106 PRO A N 1
ATOM 766 C CA . PRO A 1 106 ? 20.772 1.386 -20.246 1.00 87.31 106 PRO A CA 1
ATOM 767 C C . PRO A 1 106 ? 20.775 2.908 -20.416 1.00 87.31 106 PRO A C 1
ATOM 769 O O . PRO A 1 106 ? 21.758 3.553 -20.071 1.00 87.31 106 PRO A O 1
ATOM 772 N N . ALA A 1 107 ? 19.672 3.503 -20.884 1.00 88.81 107 ALA A N 1
ATOM 773 C CA . ALA A 1 107 ? 19.563 4.955 -21.042 1.00 88.81 107 ALA A CA 1
ATOM 774 C C . ALA A 1 107 ? 19.496 5.702 -19.699 1.00 88.81 107 ALA A C 1
ATOM 776 O O . ALA A 1 107 ? 19.684 6.916 -19.655 1.00 88.81 107 ALA A O 1
ATOM 777 N N . SER A 1 108 ? 19.195 4.991 -18.608 1.00 85.50 108 SER A N 1
ATOM 778 C CA . SER A 1 108 ? 19.145 5.551 -17.255 1.00 85.50 108 SER A CA 1
ATOM 779 C C . SER A 1 108 ? 20.469 5.391 -16.496 1.00 85.50 108 SER A C 1
ATOM 781 O O . SER A 1 108 ? 20.641 6.020 -15.452 1.00 85.50 108 SER A O 1
ATOM 783 N N . LEU A 1 109 ? 21.415 4.594 -17.011 1.00 88.06 109 LEU A N 1
ATOM 784 C CA . LEU A 1 109 ? 22.707 4.340 -16.374 1.00 88.06 109 LEU A CA 1
ATOM 785 C C . LEU A 1 109 ? 23.797 5.301 -16.881 1.00 88.06 109 LEU A C 1
ATOM 787 O O . LEU A 1 109 ? 23.947 5.483 -18.090 1.00 88.06 109 LEU A O 1
ATOM 791 N N . PRO A 1 110 ? 24.628 5.874 -15.988 1.00 90.81 110 PRO A N 1
ATOM 792 C CA . PRO A 1 110 ? 25.839 6.575 -16.401 1.00 90.81 110 PRO A CA 1
ATOM 793 C C . PRO A 1 110 ? 26.771 5.644 -17.200 1.00 90.81 110 PRO A C 1
ATOM 795 O O . PRO A 1 110 ? 26.954 4.493 -16.788 1.00 90.81 110 PRO A O 1
ATOM 798 N N . PRO A 1 111 ? 27.435 6.119 -18.275 1.00 90.94 111 PRO A N 1
ATOM 799 C CA . PRO A 1 111 ? 28.294 5.274 -19.111 1.00 90.94 111 PRO A CA 1
ATOM 800 C C . PRO A 1 111 ? 29.396 4.538 -18.337 1.00 90.94 111 PRO A C 1
ATOM 802 O O . PRO A 1 111 ? 29.712 3.393 -18.648 1.00 90.94 111 PRO A O 1
ATOM 805 N N . SER A 1 112 ? 29.942 5.166 -17.291 1.00 91.69 112 SER A N 1
ATOM 806 C CA . SER A 1 112 ? 30.951 4.563 -16.413 1.00 91.69 112 SER A CA 1
ATOM 807 C C . SER A 1 112 ? 30.430 3.353 -15.632 1.00 91.69 112 SER A C 1
ATOM 809 O O . SER A 1 112 ? 31.179 2.407 -15.418 1.00 91.69 112 SER A O 1
ATOM 811 N N . ILE A 1 113 ? 29.157 3.358 -15.226 1.00 88.94 113 ILE A N 1
ATOM 812 C CA . ILE A 1 113 ? 28.523 2.245 -14.507 1.00 88.94 113 ILE A CA 1
ATOM 813 C C . ILE A 1 113 ? 28.071 1.162 -15.484 1.00 88.94 113 ILE A C 1
ATOM 815 O O . ILE A 1 113 ? 28.270 -0.025 -15.217 1.00 88.94 113 ILE A O 1
ATOM 819 N N . LEU A 1 114 ? 27.514 1.560 -16.631 1.00 91.50 114 LEU A N 1
ATOM 820 C CA . LEU A 1 114 ? 27.084 0.628 -17.671 1.00 91.50 114 LEU A CA 1
ATOM 821 C C . LEU A 1 114 ? 28.258 -0.213 -18.198 1.00 91.50 114 LEU A C 1
ATOM 823 O O . LEU A 1 114 ? 28.099 -1.411 -18.401 1.00 91.50 114 LEU A O 1
ATOM 827 N N . ALA A 1 115 ? 29.446 0.386 -18.347 1.00 91.56 115 ALA A N 1
ATOM 828 C CA . ALA A 1 115 ? 30.653 -0.319 -18.785 1.00 91.56 115 ALA A CA 1
ATOM 829 C C . ALA A 1 115 ? 31.135 -1.406 -17.803 1.00 91.56 115 ALA A C 1
ATOM 831 O O . ALA A 1 115 ? 31.810 -2.342 -18.222 1.00 91.56 115 ALA A O 1
ATOM 832 N N . ILE A 1 116 ? 30.805 -1.285 -16.512 1.00 93.31 116 ILE A N 1
ATOM 833 C CA . ILE A 1 116 ? 31.211 -2.239 -15.467 1.00 93.31 116 ILE A CA 1
ATOM 834 C C . ILE A 1 116 ? 30.132 -3.303 -15.255 1.00 93.31 116 ILE A C 1
ATOM 836 O O . ILE A 1 116 ? 30.434 -4.486 -15.142 1.00 93.31 116 ILE A O 1
ATOM 840 N N . THR A 1 117 ? 28.875 -2.869 -15.153 1.00 90.50 117 THR A N 1
ATOM 841 C CA . THR A 1 117 ? 27.764 -3.706 -14.671 1.00 90.50 117 THR A CA 1
ATOM 842 C C . THR A 1 117 ? 26.881 -4.259 -15.784 1.00 90.50 117 THR A C 1
ATOM 844 O O . THR A 1 117 ? 26.163 -5.228 -15.556 1.00 90.50 117 THR A O 1
ATOM 847 N N . GLY A 1 118 ? 26.919 -3.667 -16.981 1.00 90.88 118 GLY A N 1
ATOM 848 C CA . GLY A 1 118 ? 25.964 -3.973 -18.041 1.00 90.88 118 GLY A CA 1
ATOM 849 C C . GLY A 1 118 ? 24.520 -3.621 -17.661 1.00 90.88 118 GLY A C 1
ATOM 850 O O . GLY A 1 118 ? 24.259 -2.880 -16.714 1.00 90.88 118 GLY A O 1
ATOM 851 N N . VAL A 1 119 ? 23.566 -4.145 -18.430 1.00 93.75 119 VAL A N 1
ATOM 852 C CA . VAL A 1 119 ? 22.130 -4.059 -18.120 1.00 93.75 119 VAL A CA 1
ATOM 853 C C . VAL A 1 119 ? 21.735 -5.327 -17.379 1.00 93.75 119 VAL A C 1
ATOM 855 O O . VAL A 1 119 ? 21.989 -6.415 -17.887 1.00 93.75 119 VAL A O 1
ATOM 858 N N . ILE A 1 120 ? 21.088 -5.189 -16.219 1.00 92.88 120 ILE A N 1
ATOM 859 C CA . ILE A 1 120 ? 20.564 -6.337 -15.464 1.00 92.88 120 ILE A CA 1
ATOM 860 C C . ILE A 1 120 ? 19.031 -6.268 -15.504 1.00 92.88 120 ILE A C 1
ATOM 862 O O . ILE A 1 120 ? 18.442 -5.395 -14.857 1.00 92.88 120 ILE A O 1
ATOM 866 N N . PRO A 1 121 ? 18.366 -7.133 -16.290 1.00 92.06 121 PRO A N 1
ATOM 867 C CA . PRO A 1 121 ? 16.917 -7.105 -16.454 1.00 92.06 121 PRO A CA 1
ATOM 868 C C . PRO A 1 121 ? 16.170 -7.615 -15.210 1.00 92.06 121 PRO A C 1
ATOM 870 O O . PRO A 1 121 ? 16.737 -8.184 -14.275 1.00 92.06 121 PRO A O 1
ATOM 873 N N . PHE A 1 122 ? 14.843 -7.462 -15.208 1.00 90.25 122 PHE A N 1
ATOM 874 C CA . PHE A 1 122 ? 13.985 -7.964 -14.125 1.00 90.25 122 PHE A CA 1
ATOM 875 C C . PHE A 1 122 ? 14.044 -9.482 -13.939 1.00 90.25 122 PHE A C 1
ATOM 877 O O . PHE A 1 122 ? 13.936 -9.953 -12.807 1.00 90.25 122 PHE A O 1
ATOM 884 N N . THR A 1 123 ? 14.283 -10.236 -15.014 1.00 90.38 123 THR A N 1
ATOM 885 C CA . THR A 1 123 ? 14.482 -11.696 -14.989 1.00 90.38 123 THR A CA 1
ATOM 886 C C . THR A 1 123 ? 15.692 -12.125 -14.161 1.00 90.38 123 THR A C 1
ATOM 888 O O . THR A 1 123 ? 15.713 -13.238 -13.655 1.00 90.38 123 THR A O 1
ATOM 891 N N . GLU A 1 124 ? 16.662 -11.230 -13.969 1.00 91.25 124 GLU A N 1
ATOM 892 C CA . GLU A 1 124 ? 17.875 -11.455 -13.173 1.00 91.25 124 GLU A CA 1
ATOM 893 C C . GLU A 1 124 ? 17.843 -10.716 -11.824 1.00 91.25 124 GLU A C 1
ATOM 895 O O . GLU A 1 124 ? 18.827 -10.703 -11.089 1.00 91.25 124 GLU A O 1
ATOM 900 N N . THR A 1 125 ? 16.716 -10.085 -11.474 1.00 91.38 125 THR A N 1
ATOM 901 C CA . THR A 1 125 ? 16.557 -9.340 -10.216 1.00 91.38 125 THR A CA 1
ATOM 902 C C . THR A 1 125 ? 15.249 -9.703 -9.518 1.00 91.38 125 THR A C 1
ATOM 904 O O . THR A 1 125 ? 15.199 -10.651 -8.734 1.00 91.38 125 THR A O 1
ATOM 907 N N . ILE A 1 126 ? 14.169 -8.968 -9.784 1.00 91.69 126 ILE A N 1
ATOM 908 C CA . ILE A 1 126 ? 12.897 -9.089 -9.058 1.00 91.69 126 ILE A CA 1
ATOM 909 C C . ILE A 1 126 ? 12.094 -10.344 -9.425 1.00 91.69 126 ILE A C 1
ATOM 911 O O . ILE A 1 126 ? 11.303 -10.803 -8.607 1.00 91.69 126 ILE A O 1
ATOM 915 N N . PHE A 1 127 ? 12.301 -10.918 -10.614 1.00 92.00 127 PHE A N 1
ATOM 916 C CA . PHE A 1 127 ? 11.601 -12.130 -11.061 1.00 92.00 127 PHE A CA 1
ATOM 917 C C . PHE A 1 127 ? 12.360 -13.422 -10.766 1.00 92.00 127 PHE A C 1
ATOM 919 O O . PHE A 1 127 ? 11.867 -14.497 -11.078 1.00 92.00 127 PHE A O 1
ATOM 926 N N . LEU A 1 128 ? 13.524 -13.349 -10.123 1.00 92.94 128 LEU A N 1
ATOM 927 C CA . LEU A 1 128 ? 14.201 -14.539 -9.621 1.00 92.94 128 LEU A CA 1
ATOM 928 C C . LEU A 1 128 ? 13.346 -15.253 -8.565 1.00 92.94 128 LEU A C 1
ATOM 930 O O . LEU A 1 128 ? 12.721 -14.610 -7.716 1.00 92.94 128 LEU A O 1
ATOM 934 N N . TRP A 1 129 ? 13.379 -16.587 -8.545 1.00 92.69 129 TRP A N 1
ATOM 935 C CA . TRP A 1 129 ? 12.646 -17.368 -7.542 1.00 92.69 129 TRP A CA 1
ATOM 936 C C . TRP A 1 129 ? 13.110 -17.049 -6.111 1.00 92.69 129 TRP A C 1
ATOM 938 O O . TRP A 1 129 ? 12.300 -17.073 -5.187 1.00 92.69 129 TRP A O 1
ATOM 948 N N . GLN A 1 130 ? 14.386 -16.684 -5.918 1.00 94.56 130 GLN A N 1
ATOM 949 C CA . GLN A 1 130 ? 14.924 -16.236 -4.629 1.00 94.56 130 GLN A CA 1
ATOM 950 C C . GLN A 1 130 ? 14.250 -14.939 -4.167 1.00 94.56 130 GLN A C 1
ATOM 952 O O . GLN A 1 130 ? 13.886 -14.815 -2.997 1.00 94.56 130 GLN A O 1
ATOM 957 N N . SER A 1 131 ? 14.038 -13.994 -5.087 1.00 93.19 131 SER A N 1
ATOM 958 C CA . SER A 1 131 ? 13.306 -12.751 -4.827 1.00 93.19 131 SER A CA 1
ATOM 959 C C . SER A 1 131 ? 11.833 -13.037 -4.537 1.00 93.19 131 SER A C 1
ATOM 961 O O . SER A 1 131 ? 11.276 -12.463 -3.603 1.00 93.19 131 SER A O 1
ATOM 963 N N . GLY A 1 132 ? 11.223 -13.982 -5.260 1.00 93.25 132 GLY A N 1
ATOM 964 C CA . GLY A 1 132 ? 9.861 -14.454 -4.993 1.00 93.25 132 GLY A CA 1
ATOM 965 C C . GLY A 1 132 ? 9.708 -15.099 -3.611 1.00 93.25 132 GLY A C 1
ATOM 966 O O . GLY A 1 132 ? 8.773 -14.779 -2.875 1.00 93.25 132 GLY A O 1
ATOM 967 N N . LEU A 1 133 ? 10.653 -15.954 -3.210 1.00 96.38 133 LEU A N 1
ATOM 968 C CA . LEU A 1 133 ? 10.675 -16.563 -1.880 1.00 96.38 133 LEU A CA 1
ATOM 969 C C . LEU A 1 133 ? 10.887 -15.509 -0.788 1.00 96.38 133 LEU A C 1
ATOM 971 O O . LEU A 1 133 ? 10.178 -15.518 0.217 1.00 96.38 133 LEU A O 1
ATOM 975 N N . MET A 1 134 ? 11.822 -14.577 -0.987 1.00 96.12 134 MET A N 1
ATOM 976 C CA . MET A 1 134 ? 12.057 -13.470 -0.058 1.00 96.12 134 MET A CA 1
ATOM 977 C C . MET A 1 134 ? 10.805 -12.604 0.103 1.00 96.12 134 MET A C 1
ATOM 979 O O . MET A 1 134 ? 10.416 -12.298 1.230 1.00 96.12 134 MET A O 1
ATOM 983 N N . LEU A 1 135 ? 10.140 -12.268 -1.005 1.00 95.94 135 LEU A N 1
ATOM 984 C CA . LEU A 1 135 ? 8.876 -11.543 -1.004 1.00 95.94 135 LEU A CA 1
ATOM 985 C C . LEU A 1 135 ? 7.812 -12.289 -0.193 1.00 95.94 135 LEU A C 1
ATOM 987 O O . LEU A 1 135 ? 7.191 -11.697 0.689 1.00 95.94 135 LEU A O 1
ATOM 991 N N . LEU A 1 136 ? 7.632 -13.587 -0.449 1.00 96.25 136 LEU A N 1
ATOM 992 C CA . LEU A 1 136 ? 6.670 -14.418 0.272 1.00 96.25 136 LEU A CA 1
ATOM 993 C C . LEU A 1 136 ? 6.957 -14.426 1.779 1.00 96.25 136 LEU A C 1
ATOM 995 O O . LEU A 1 136 ? 6.045 -14.204 2.575 1.00 96.25 136 LEU A O 1
ATOM 999 N N . VAL A 1 137 ? 8.215 -14.636 2.174 1.00 97.69 137 VAL A N 1
ATOM 1000 C CA . VAL A 1 137 ? 8.628 -14.640 3.584 1.00 97.69 137 VAL A CA 1
ATOM 1001 C C . VAL A 1 137 ? 8.357 -13.283 4.232 1.00 97.69 137 VAL A C 1
ATOM 1003 O O . VAL A 1 137 ? 7.735 -13.233 5.293 1.00 97.69 137 VAL A O 1
ATOM 1006 N N . LEU A 1 138 ? 8.757 -12.182 3.591 1.00 97.19 138 LEU A N 1
ATOM 1007 C CA . LEU A 1 138 ? 8.537 -10.831 4.112 1.00 97.19 138 LEU A CA 1
ATOM 1008 C C . LEU A 1 138 ? 7.053 -10.514 4.253 1.00 97.19 138 LEU A C 1
ATOM 1010 O O . LEU A 1 138 ? 6.648 -9.956 5.273 1.00 97.19 138 LEU A O 1
ATOM 1014 N N . MET A 1 139 ? 6.233 -10.906 3.279 1.00 97.31 139 MET A N 1
ATOM 1015 C CA . MET A 1 139 ? 4.787 -10.740 3.358 1.00 97.31 139 MET A CA 1
ATOM 1016 C C . MET A 1 139 ? 4.200 -11.551 4.510 1.00 97.31 139 MET A C 1
ATOM 1018 O O . MET A 1 139 ? 3.507 -10.987 5.353 1.00 97.31 139 MET A O 1
ATOM 1022 N N . VAL A 1 140 ? 4.500 -12.848 4.595 1.00 98.12 140 VAL A N 1
ATOM 1023 C CA . VAL A 1 140 ? 3.959 -13.731 5.639 1.00 98.12 140 VAL A CA 1
ATOM 1024 C C . VAL A 1 140 ? 4.367 -13.253 7.031 1.00 98.12 140 VAL A C 1
ATOM 1026 O O . VAL A 1 140 ? 3.504 -13.092 7.894 1.00 98.12 140 VAL A O 1
ATOM 1029 N N . VAL A 1 141 ? 5.650 -12.959 7.249 1.00 98.12 141 VAL A N 1
ATOM 1030 C CA . VAL A 1 141 ? 6.148 -12.463 8.540 1.00 98.12 141 VAL A CA 1
ATOM 1031 C C . VAL A 1 141 ? 5.502 -11.123 8.884 1.00 98.12 141 VAL A C 1
ATOM 1033 O O . VAL A 1 141 ? 5.018 -10.954 10.003 1.00 98.12 141 VAL A O 1
ATOM 1036 N N . SER A 1 142 ? 5.415 -10.195 7.927 1.00 98.06 142 SER A N 1
ATOM 1037 C CA . SER A 1 142 ? 4.786 -8.884 8.147 1.00 98.06 142 SER A CA 1
ATOM 1038 C C . SER A 1 142 ? 3.302 -9.009 8.503 1.00 98.06 142 SER A C 1
ATOM 1040 O O . SER A 1 142 ? 2.827 -8.291 9.383 1.00 98.06 142 SER A O 1
ATOM 1042 N N . LEU A 1 143 ? 2.568 -9.945 7.887 1.00 97.94 143 LEU A N 1
ATOM 1043 C CA . LEU A 1 143 ? 1.170 -10.231 8.239 1.00 97.94 143 LEU A CA 1
ATOM 1044 C C . LEU A 1 143 ? 1.034 -10.840 9.629 1.00 97.94 143 LEU A C 1
ATOM 1046 O O . LEU A 1 143 ? 0.153 -10.428 10.385 1.00 97.94 143 LEU A O 1
ATOM 1050 N N . ILE A 1 144 ? 1.898 -11.797 9.972 1.00 98.12 144 ILE A N 1
ATOM 1051 C CA . ILE A 1 144 ? 1.912 -12.413 11.301 1.00 98.12 144 ILE A CA 1
ATOM 1052 C C . ILE A 1 144 ? 2.173 -11.339 12.355 1.00 98.12 144 ILE A C 1
ATOM 1054 O O . ILE A 1 144 ? 1.410 -11.239 13.313 1.00 98.12 144 ILE A O 1
ATOM 1058 N N . VAL A 1 145 ? 3.191 -10.497 12.159 1.00 97.88 145 VAL A N 1
ATOM 1059 C CA . VAL A 1 145 ? 3.519 -9.400 13.078 1.00 97.88 145 VAL A CA 1
ATOM 1060 C C . VAL A 1 145 ? 2.357 -8.413 13.174 1.00 97.88 145 VAL A C 1
ATOM 1062 O O . VAL A 1 145 ? 1.929 -8.106 14.286 1.00 97.88 145 VAL A O 1
ATOM 1065 N N . ALA A 1 146 ? 1.789 -7.966 12.051 1.00 97.81 146 ALA A N 1
ATOM 1066 C CA . ALA A 1 146 ? 0.657 -7.039 12.048 1.00 97.81 146 ALA A CA 1
ATOM 1067 C C . ALA A 1 146 ? -0.560 -7.608 12.795 1.00 97.81 146 ALA A C 1
ATOM 1069 O O . ALA A 1 146 ? -1.178 -6.910 13.598 1.00 97.81 146 ALA A O 1
ATOM 1070 N N . TYR A 1 147 ? -0.888 -8.884 12.582 1.00 97.62 147 TYR A N 1
ATOM 1071 C CA . TYR A 1 147 ? -2.016 -9.536 13.245 1.00 97.62 147 TYR A CA 1
ATOM 1072 C C . TYR A 1 147 ? -1.761 -9.800 14.735 1.00 97.62 147 TYR A C 1
ATOM 1074 O O . TYR A 1 147 ? -2.632 -9.545 15.571 1.00 97.62 147 TYR A O 1
ATOM 1082 N N . ALA A 1 148 ? -0.580 -10.320 15.076 1.00 97.00 148 ALA A N 1
ATOM 1083 C CA . ALA A 1 148 ? -0.232 -10.729 16.435 1.00 97.00 148 ALA A CA 1
ATOM 1084 C C . ALA A 1 148 ? -0.043 -9.529 17.372 1.00 97.00 148 ALA A C 1
ATOM 1086 O O . ALA A 1 148 ? -0.435 -9.592 18.538 1.00 97.00 148 ALA A O 1
ATOM 1087 N N . THR A 1 149 ? 0.516 -8.430 16.860 1.00 96.38 149 THR A N 1
ATOM 1088 C CA . THR A 1 149 ? 0.756 -7.206 17.644 1.00 96.38 149 THR A CA 1
ATOM 1089 C C . THR A 1 149 ? -0.446 -6.267 17.682 1.00 96.38 149 THR A C 1
ATOM 1091 O O . THR A 1 149 ? -0.506 -5.391 18.546 1.00 96.38 149 THR A O 1
ATOM 1094 N N . ALA A 1 150 ? -1.438 -6.458 16.803 1.00 96.69 150 ALA A N 1
ATOM 1095 C CA . ALA A 1 150 ? -2.651 -5.654 16.813 1.00 96.69 150 ALA A CA 1
ATOM 1096 C C . ALA A 1 150 ? -3.389 -5.776 18.167 1.00 96.69 150 ALA A C 1
ATOM 1098 O O . ALA A 1 150 ? -3.697 -6.893 18.621 1.00 96.69 150 ALA A O 1
ATOM 1099 N N . PRO A 1 151 ? -3.726 -4.642 18.814 1.00 94.81 151 PRO A N 1
ATOM 1100 C CA . PRO A 1 151 ? -4.499 -4.639 20.049 1.00 94.81 151 PRO A CA 1
ATOM 1101 C C . PRO A 1 151 ? -5.820 -5.405 19.910 1.00 94.81 151 PRO A C 1
ATOM 1103 O O . PRO A 1 151 ? -6.495 -5.360 18.880 1.00 94.81 151 PRO A O 1
ATOM 1106 N N . GLY A 1 152 ? -6.177 -6.150 20.957 1.00 90.69 152 GLY A N 1
ATOM 1107 C CA . GLY A 1 152 ? -7.460 -6.846 21.033 1.00 90.69 152 GLY A CA 1
ATOM 1108 C C . GLY A 1 152 ? -8.612 -5.889 21.358 1.00 90.69 152 GLY A C 1
ATOM 1109 O O . GLY A 1 152 ? -8.400 -4.719 21.668 1.00 90.69 152 GLY A O 1
ATOM 1110 N N . LYS A 1 153 ? -9.849 -6.407 21.365 1.00 85.69 153 LYS A N 1
ATOM 1111 C CA . LYS A 1 153 ? -11.070 -5.606 21.601 1.00 85.69 153 LYS A CA 1
ATOM 1112 C C . LYS A 1 153 ? -11.036 -4.764 22.890 1.00 85.69 153 LYS A C 1
ATOM 1114 O O . LYS A 1 153 ? -11.654 -3.711 22.917 1.00 85.69 153 LYS A O 1
ATOM 1119 N N . GLY A 1 154 ? -10.338 -5.222 23.934 1.00 87.88 154 GLY A N 1
ATOM 1120 C CA . GLY A 1 154 ? -10.259 -4.532 25.228 1.00 87.88 154 GLY A CA 1
ATOM 1121 C C . GLY A 1 154 ? -9.224 -3.404 25.315 1.00 87.88 154 GLY A C 1
ATOM 1122 O O . GLY A 1 154 ? -9.289 -2.610 26.244 1.00 87.88 154 GLY A O 1
ATOM 1123 N N . SER A 1 155 ? -8.274 -3.319 24.378 1.00 92.31 155 SER A N 1
ATOM 1124 C CA . SER A 1 155 ? -7.185 -2.325 24.403 1.00 92.31 155 SER A CA 1
ATOM 1125 C C . SER A 1 155 ? -7.062 -1.502 23.118 1.00 92.31 155 SER A C 1
ATOM 1127 O O . SER A 1 155 ? -6.209 -0.616 23.034 1.00 92.31 155 SER A O 1
ATOM 1129 N N . ALA A 1 156 ? -7.908 -1.779 22.122 1.00 93.12 156 ALA A N 1
ATOM 1130 C CA . ALA A 1 156 ? -7.948 -1.044 20.869 1.00 93.12 156 ALA A CA 1
ATOM 1131 C C . ALA A 1 156 ? -8.396 0.408 21.083 1.00 93.12 156 ALA A C 1
ATOM 1133 O O . ALA A 1 156 ? -9.438 0.667 21.687 1.00 93.12 156 ALA A O 1
ATOM 1134 N N . LYS A 1 157 ? -7.621 1.355 20.545 1.00 93.88 157 LYS A N 1
ATOM 1135 C CA . LYS A 1 157 ? -8.004 2.768 20.457 1.00 93.88 157 LYS A CA 1
ATOM 1136 C C . LYS A 1 157 ? -8.524 3.081 19.059 1.00 93.88 157 LYS A C 1
ATOM 1138 O O . LYS A 1 157 ? -7.755 3.118 18.100 1.00 93.88 157 LYS A O 1
ATOM 1143 N N . GLU A 1 158 ? -9.830 3.294 18.958 1.00 93.56 158 GLU A N 1
ATOM 1144 C CA . GLU A 1 158 ? -10.500 3.732 17.729 1.00 93.56 158 GLU A CA 1
ATOM 1145 C C . GLU A 1 158 ? -10.119 5.183 17.372 1.00 93.56 158 GLU A C 1
ATOM 1147 O O . GLU A 1 158 ? -9.585 5.916 18.207 1.00 93.56 158 GLU A O 1
ATOM 1152 N N . ALA A 1 159 ? -10.420 5.624 16.146 1.00 91.50 159 ALA A N 1
ATOM 1153 C CA . ALA A 1 159 ? -10.042 6.955 15.650 1.00 91.50 159 ALA A CA 1
ATOM 1154 C C . ALA A 1 159 ? -10.522 8.102 16.561 1.00 91.50 159 ALA A C 1
ATOM 1156 O O . ALA A 1 159 ? -9.745 9.000 16.886 1.00 91.50 159 ALA A O 1
ATOM 1157 N N . ALA A 1 160 ? -11.761 8.017 17.058 1.00 88.69 160 ALA A N 1
ATOM 1158 C CA . ALA A 1 160 ? -12.335 9.008 17.968 1.00 88.69 160 ALA A CA 1
ATOM 1159 C C . ALA A 1 160 ? -11.554 9.119 19.290 1.00 88.69 160 ALA A C 1
ATOM 1161 O O . ALA A 1 160 ? -11.317 10.219 19.783 1.00 88.69 160 ALA A O 1
ATOM 1162 N N . ALA A 1 161 ? -11.066 7.996 19.830 1.00 89.81 161 ALA A N 1
ATOM 1163 C CA . ALA A 1 161 ? -10.237 7.983 21.039 1.00 89.81 161 ALA A CA 1
ATOM 1164 C C . ALA A 1 161 ? -8.837 8.586 20.813 1.00 89.81 161 ALA A C 1
ATOM 1166 O O . ALA A 1 161 ? -8.124 8.880 21.773 1.00 89.81 161 ALA A O 1
ATOM 1167 N N . CYS A 1 162 ? -8.431 8.765 19.554 1.00 89.19 162 CYS A N 1
ATOM 1168 C CA . CYS A 1 162 ? -7.223 9.484 19.160 1.00 89.19 162 CYS A CA 1
ATOM 1169 C C . CYS A 1 162 ? -7.489 10.957 18.798 1.00 89.19 162 CYS A C 1
ATOM 1171 O O . CYS A 1 162 ? -6.561 11.630 18.359 1.00 89.19 162 CYS A O 1
ATOM 1173 N N . GLY A 1 163 ? -8.724 11.453 18.950 1.00 87.44 163 GLY A N 1
ATOM 1174 C CA . GLY A 1 163 ? -9.104 12.806 18.531 1.00 87.44 163 GLY A CA 1
ATOM 1175 C C . GLY A 1 163 ? -9.124 12.995 17.011 1.00 87.44 163 GLY A C 1
ATOM 1176 O O . GLY A 1 163 ? -9.024 14.123 16.538 1.00 87.44 163 GLY A O 1
ATOM 1177 N N . ILE A 1 164 ? -9.214 11.905 16.240 1.00 86.94 164 ILE A N 1
ATOM 1178 C CA . ILE A 1 164 ? -9.235 11.942 14.777 1.00 86.94 164 ILE A CA 1
ATOM 1179 C C . ILE A 1 164 ? -10.673 11.820 14.289 1.00 86.94 164 ILE A C 1
ATOM 1181 O O . ILE A 1 164 ? -11.323 10.793 14.499 1.00 86.94 164 ILE A O 1
ATOM 1185 N N . ASP A 1 165 ? -11.138 12.846 13.580 1.00 80.44 165 ASP A N 1
ATOM 1186 C CA . ASP A 1 165 ? -12.373 12.758 12.813 1.00 80.44 165 ASP A CA 1
ATOM 1187 C C . ASP A 1 165 ? -12.140 11.890 11.565 1.00 80.44 165 ASP A C 1
ATOM 1189 O O . ASP A 1 165 ? -11.271 12.161 10.731 1.00 80.44 165 ASP A O 1
ATOM 1193 N N . SER A 1 166 ? -12.887 10.791 11.480 1.00 72.69 166 SER A N 1
ATOM 1194 C CA . SER A 1 166 ? -12.822 9.835 10.369 1.00 72.69 166 SER A CA 1
ATOM 1195 C C . SER A 1 166 ? -13.883 10.097 9.297 1.00 72.69 166 SER A C 1
ATOM 1197 O O . SER A 1 166 ? -13.912 9.394 8.277 1.00 72.69 166 SER A O 1
ATOM 1199 N N . THR A 1 167 ? -14.733 11.112 9.489 1.00 70.62 167 THR A N 1
ATOM 1200 C CA . THR A 1 167 ? -15.673 11.553 8.463 1.00 70.62 167 THR A CA 1
ATOM 1201 C C . THR A 1 167 ? -14.898 12.127 7.276 1.00 70.62 167 THR A C 1
ATOM 1203 O O . THR A 1 167 ? -13.954 12.906 7.407 1.00 70.62 167 THR A O 1
ATOM 1206 N N . VAL A 1 168 ? -15.242 11.668 6.072 1.00 61.62 168 VAL A N 1
ATOM 1207 C CA . VAL A 1 168 ? -14.675 12.220 4.842 1.00 61.62 168 VAL A CA 1
ATOM 1208 C C . VAL A 1 168 ? -15.592 13.347 4.409 1.00 61.62 168 VAL A C 1
ATOM 1210 O O . VAL A 1 168 ? -16.668 13.098 3.871 1.00 61.62 168 VAL A O 1
ATOM 1213 N N . VAL A 1 169 ? -15.161 14.585 4.633 1.00 57.03 169 VAL A N 1
ATOM 1214 C CA . VAL A 1 169 ? -15.749 15.739 3.954 1.00 57.03 169 VAL A CA 1
ATOM 1215 C C . VAL A 1 169 ? -15.275 15.665 2.509 1.00 57.03 169 VAL A C 1
ATOM 1217 O O . VAL A 1 169 ? -14.125 15.984 2.219 1.00 57.03 169 VAL A O 1
ATOM 1220 N N . VAL A 1 170 ? -16.123 15.161 1.610 1.00 60.34 170 VAL A N 1
ATOM 1221 C CA . VAL A 1 170 ? -15.874 15.265 0.169 1.00 60.34 170 VAL A CA 1
ATOM 1222 C C . VAL A 1 170 ? -16.024 16.745 -0.172 1.00 60.34 170 VAL A C 1
ATOM 1224 O O . VAL A 1 170 ? -17.135 17.259 -0.046 1.00 60.34 170 VAL A O 1
ATOM 1227 N N . PRO A 1 171 ? -14.948 17.459 -0.550 1.00 59.47 171 PRO A N 1
ATOM 1228 C CA . PRO A 1 171 ? -15.079 18.851 -0.944 1.00 59.47 171 PRO A CA 1
ATOM 1229 C C . PRO A 1 171 ? -15.987 18.899 -2.172 1.00 59.47 171 PRO A C 1
ATOM 1231 O O . PRO A 1 171 ? -15.706 18.228 -3.170 1.00 59.47 171 PRO A O 1
ATOM 1234 N N . GLU A 1 172 ? -17.090 19.643 -2.102 1.00 64.12 172 GLU A N 1
ATOM 1235 C CA . GLU A 1 172 ? -17.893 19.891 -3.294 1.00 64.12 172 GLU A CA 1
ATOM 1236 C C . GLU A 1 172 ? -17.026 20.626 -4.316 1.00 64.12 172 GLU A C 1
ATOM 1238 O O . GLU A 1 172 ? -16.366 21.615 -3.994 1.00 64.12 172 GLU A O 1
ATOM 1243 N N . THR A 1 173 ? -17.002 20.130 -5.554 1.00 68.25 173 THR A N 1
ATOM 1244 C CA . THR A 1 173 ? -16.306 20.812 -6.645 1.00 68.25 173 THR A CA 1
ATOM 1245 C C . THR A 1 173 ? -16.982 22.163 -6.884 1.00 68.25 173 THR A C 1
ATOM 1247 O O . THR A 1 173 ? -18.175 22.167 -7.218 1.00 68.25 173 THR A O 1
ATOM 1250 N N . PRO A 1 174 ? -16.268 23.294 -6.734 1.00 72.19 174 PRO A N 1
ATOM 1251 C CA . PRO A 1 174 ? -16.836 24.609 -6.991 1.00 72.19 174 PRO A CA 1
ATOM 1252 C C . PRO A 1 174 ? -17.376 24.690 -8.420 1.00 72.19 174 PRO A C 1
ATOM 1254 O O . PRO A 1 174 ? -16.770 24.166 -9.354 1.00 72.19 174 PRO A O 1
ATOM 1257 N N . LYS A 1 175 ? -18.523 25.351 -8.608 1.00 76.88 175 LYS A N 1
ATOM 1258 C CA . LYS A 1 175 ? -19.009 25.651 -9.961 1.00 76.88 175 LYS A CA 1
ATOM 1259 C C . LYS A 1 175 ? -18.100 26.725 -10.578 1.00 76.88 175 LYS A C 1
ATOM 1261 O O . LYS A 1 175 ? -17.852 27.716 -9.891 1.00 76.88 175 LYS A O 1
ATOM 1266 N N . PRO A 1 176 ? -17.646 26.570 -11.836 1.00 78.94 176 PRO A N 1
ATOM 1267 C CA . PRO A 1 176 ? -16.789 27.559 -12.484 1.00 78.94 176 PRO A CA 1
ATOM 1268 C C . PRO A 1 176 ? -17.489 28.920 -12.534 1.00 78.94 176 PRO A C 1
ATOM 1270 O O . PRO A 1 176 ? -18.595 29.038 -13.068 1.00 78.94 176 PRO A O 1
ATOM 1273 N N . GLN A 1 177 ? -16.852 29.943 -11.971 1.00 82.75 177 GLN A N 1
ATOM 1274 C CA . GLN A 1 177 ? -17.354 31.319 -11.934 1.00 82.75 177 GLN A CA 1
ATOM 1275 C C . GLN A 1 177 ? -16.743 32.181 -13.044 1.00 82.75 177 GLN A C 1
ATOM 1277 O O . GLN A 1 177 ? -17.336 33.183 -13.444 1.00 82.75 177 GLN A O 1
ATOM 1282 N N . ARG A 1 178 ? -15.566 31.802 -13.559 1.00 85.50 178 ARG A N 1
ATOM 1283 C CA . ARG A 1 178 ? -14.827 32.553 -14.589 1.00 85.50 178 ARG A CA 1
ATOM 1284 C C . ARG A 1 178 ? -14.607 31.714 -15.839 1.00 85.50 178 ARG A C 1
ATOM 1286 O O . ARG A 1 178 ? -14.435 30.505 -15.750 1.00 85.50 178 ARG A O 1
ATOM 1293 N N . SER A 1 179 ? -14.546 32.357 -17.005 1.00 80.31 179 SER A N 1
ATOM 1294 C CA . SER A 1 179 ? -14.300 31.676 -18.287 1.00 80.31 179 SER A CA 1
ATOM 1295 C C . SER A 1 179 ? -12.984 30.886 -18.311 1.00 80.31 179 SER A C 1
ATOM 1297 O O . SER A 1 179 ? -12.921 29.833 -18.937 1.00 80.31 179 SER A O 1
ATOM 1299 N N . SER A 1 180 ? -11.956 31.337 -17.583 1.00 79.06 180 SER A N 1
ATOM 1300 C CA . SER A 1 180 ? -10.683 30.618 -17.429 1.00 79.06 180 SER A CA 1
ATOM 1301 C C . SER A 1 180 ? -10.815 29.296 -16.663 1.00 79.06 180 SER A C 1
ATOM 1303 O O . SER A 1 180 ? -10.062 28.365 -16.924 1.00 79.06 180 SER A O 1
ATOM 1305 N N . GLU A 1 181 ? -11.793 29.180 -15.763 1.00 80.19 181 GLU A N 1
ATOM 1306 C CA . GLU A 1 181 ? -12.019 27.988 -14.931 1.00 80.19 181 GLU A CA 1
ATOM 1307 C C . GLU A 1 181 ? -12.758 26.881 -15.701 1.00 80.19 181 GLU A C 1
ATOM 1309 O O . GLU A 1 181 ? -12.804 25.730 -15.272 1.00 80.19 181 GLU A O 1
ATOM 1314 N N . TRP A 1 182 ? -13.329 27.190 -16.871 1.00 80.12 182 TRP A N 1
ATOM 1315 C CA . TRP A 1 182 ? -14.113 26.223 -17.643 1.00 80.12 182 TRP A CA 1
ATOM 1316 C C . TRP A 1 182 ? -13.270 25.037 -18.101 1.00 80.12 182 TRP A C 1
ATOM 1318 O O . TRP A 1 182 ? -13.760 23.913 -18.111 1.00 80.12 182 TRP A O 1
ATOM 1328 N N . LEU A 1 183 ? -12.005 25.270 -18.454 1.00 78.62 183 LEU A N 1
ATOM 1329 C CA . LEU A 1 183 ? -11.089 24.198 -18.842 1.00 78.62 183 LEU A CA 1
ATOM 1330 C C . LEU A 1 183 ? -10.618 23.372 -17.640 1.00 78.62 183 LEU A C 1
ATOM 1332 O O . LEU A 1 183 ? -10.413 22.172 -17.791 1.00 78.62 183 LEU A O 1
ATOM 1336 N N . GLU A 1 184 ? -10.496 23.984 -16.461 1.00 74.12 184 GLU A N 1
ATOM 1337 C CA . GLU A 1 184 ? -10.056 23.312 -15.232 1.00 74.12 184 GLU A CA 1
ATOM 1338 C C . GLU A 1 184 ? -11.119 22.351 -14.687 1.00 74.12 184 GLU A C 1
ATOM 1340 O O . GLU A 1 184 ? -10.798 21.240 -14.266 1.00 74.12 184 GLU A O 1
ATOM 1345 N N . TYR A 1 185 ? -12.393 22.753 -14.739 1.00 76.44 185 TYR A N 1
ATOM 1346 C CA . TYR A 1 185 ? -13.515 21.935 -14.264 1.00 76.44 185 TYR A CA 1
ATOM 1347 C C . TYR A 1 185 ? -14.164 21.078 -15.363 1.00 76.44 185 TYR A C 1
ATOM 1349 O O . TYR A 1 185 ? -15.030 20.250 -15.068 1.00 76.44 185 TYR A O 1
ATOM 1357 N N . SER A 1 186 ? -13.766 21.246 -16.628 1.00 79.12 186 SER A N 1
ATOM 1358 C CA . SER A 1 186 ? -14.266 20.422 -17.729 1.00 79.12 186 SER A CA 1
ATOM 1359 C C . SER A 1 186 ? -13.542 19.073 -17.789 1.00 79.12 186 SER A C 1
ATOM 1361 O O . SER A 1 186 ? -12.312 19.018 -17.766 1.00 79.12 186 SER A O 1
ATOM 1363 N N . PRO A 1 187 ? -14.270 17.959 -17.985 1.00 79.00 187 PRO A N 1
ATOM 1364 C CA . PRO A 1 187 ? -13.649 16.660 -18.210 1.00 79.00 187 PRO A CA 1
ATOM 1365 C C . PRO A 1 187 ? -12.913 16.583 -19.556 1.00 79.00 187 PRO A C 1
ATOM 1367 O O . PRO A 1 187 ? -12.224 15.599 -19.794 1.00 79.00 187 PRO A O 1
ATOM 1370 N N . PHE A 1 188 ? -13.038 17.580 -20.441 1.00 82.25 188 PHE A N 1
ATOM 1371 C CA . PHE A 1 188 ? -12.457 17.554 -21.785 1.00 82.25 188 PHE A CA 1
ATOM 1372 C C . PHE A 1 188 ? -10.944 17.310 -21.779 1.00 82.25 188 PHE A C 1
ATOM 1374 O O . PHE A 1 188 ? -10.476 16.410 -22.472 1.00 82.25 188 PHE A O 1
ATOM 1381 N N . LEU A 1 189 ? -10.185 18.047 -20.959 1.00 79.69 189 LEU A N 1
ATOM 1382 C CA . LEU A 1 189 ? -8.731 17.870 -20.874 1.00 79.69 189 LEU A CA 1
ATOM 1383 C C . LEU A 1 189 ? -8.366 16.472 -20.368 1.00 79.69 189 LEU A C 1
ATOM 1385 O O . LEU A 1 189 ? -7.465 15.839 -20.910 1.00 79.69 189 LEU A O 1
ATOM 1389 N N . ILE A 1 190 ? -9.109 15.961 -19.383 1.00 78.56 190 ILE A N 1
ATOM 1390 C CA . ILE A 1 190 ? -8.929 14.604 -18.855 1.00 78.56 190 ILE A CA 1
ATOM 1391 C C . ILE A 1 190 ? -9.241 13.568 -19.939 1.00 78.56 190 ILE A C 1
ATOM 1393 O O . ILE A 1 190 ? -8.479 12.624 -20.108 1.00 78.56 190 ILE A O 1
ATOM 1397 N N . ILE A 1 191 ? -10.323 13.744 -20.701 1.00 80.44 191 ILE A N 1
ATOM 1398 C CA . ILE A 1 191 ? -10.716 12.837 -21.786 1.00 80.44 191 ILE A CA 1
ATOM 1399 C C . ILE A 1 191 ? -9.649 12.821 -22.880 1.00 80.44 191 ILE A C 1
ATOM 1401 O O . ILE A 1 191 ? -9.229 11.741 -23.284 1.00 80.44 191 ILE A O 1
ATOM 1405 N N . VAL A 1 192 ? -9.171 13.985 -23.327 1.00 83.12 192 VAL A N 1
ATOM 1406 C CA . VAL A 1 192 ? -8.090 14.074 -24.322 1.00 83.12 192 VAL A CA 1
ATOM 1407 C C . VAL A 1 192 ? -6.832 13.382 -23.803 1.00 83.12 192 VAL A C 1
ATOM 1409 O O . VAL A 1 192 ? -6.242 12.576 -24.519 1.00 83.12 192 VAL A O 1
ATOM 1412 N N . LEU A 1 193 ? -6.456 13.622 -22.545 1.00 79.19 193 LEU A N 1
ATOM 1413 C CA . LEU A 1 193 ? -5.290 12.986 -21.935 1.00 79.19 193 LEU A CA 1
ATOM 1414 C C . LEU A 1 193 ? -5.452 11.461 -21.845 1.00 79.19 193 LEU A C 1
ATOM 1416 O O . LEU A 1 193 ? -4.515 10.733 -22.152 1.00 79.19 193 LEU A O 1
ATOM 1420 N N . VAL A 1 194 ? -6.640 10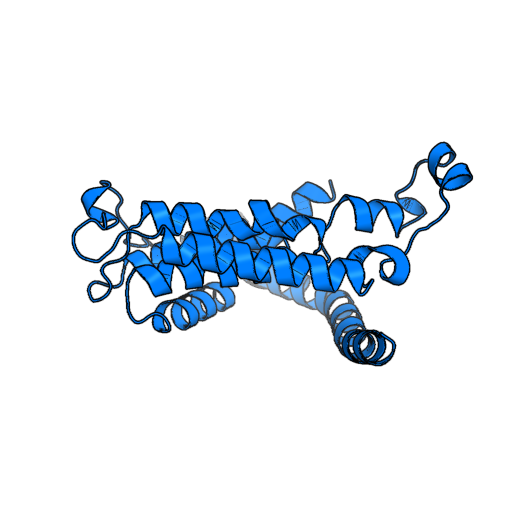.969 -21.478 1.00 77.44 194 VAL A N 1
ATOM 1421 C CA . VAL A 1 194 ? -6.963 9.533 -21.433 1.00 77.44 194 VAL A CA 1
ATOM 1422 C C . VAL A 1 194 ? -6.939 8.918 -22.830 1.00 77.44 194 VAL A C 1
ATOM 1424 O O . VAL A 1 194 ? -6.454 7.803 -22.981 1.00 77.44 194 VAL A O 1
ATOM 1427 N N . VAL A 1 195 ? -7.421 9.624 -23.854 1.00 80.19 195 VAL A N 1
ATOM 1428 C CA . VAL A 1 195 ? -7.375 9.157 -25.247 1.00 80.19 195 VAL A CA 1
ATOM 1429 C C . VAL A 1 195 ? -5.937 9.105 -25.760 1.00 80.19 195 VAL A C 1
ATOM 1431 O O . VAL A 1 195 ? -5.562 8.110 -26.364 1.00 80.19 195 VAL A O 1
ATOM 1434 N N . LEU A 1 196 ? -5.107 10.107 -25.468 1.00 79.44 196 LEU A N 1
ATOM 1435 C CA . LEU A 1 196 ? -3.682 10.084 -25.823 1.00 79.44 196 LEU A CA 1
ATOM 1436 C C . LEU A 1 196 ? -2.917 9.001 -25.049 1.00 79.44 196 LEU A C 1
ATOM 1438 O O . LEU A 1 196 ? -2.037 8.338 -25.593 1.00 79.44 196 LEU A O 1
ATOM 1442 N N . ALA A 1 197 ? -3.269 8.790 -23.780 1.00 73.31 197 ALA A N 1
ATOM 1443 C CA . ALA A 1 197 ? -2.673 7.754 -22.948 1.00 73.31 197 ALA A CA 1
ATOM 1444 C C . ALA A 1 197 ? -3.225 6.353 -23.250 1.00 73.31 197 ALA A C 1
ATOM 1446 O O . ALA A 1 197 ? -2.608 5.375 -22.840 1.00 73.31 197 ALA A O 1
ATOM 1447 N N . ARG A 1 198 ? -4.356 6.225 -23.959 1.00 71.06 198 ARG A N 1
ATOM 1448 C CA . ARG A 1 198 ? -5.000 4.944 -24.287 1.00 71.06 198 ARG A CA 1
ATOM 1449 C C . ARG A 1 198 ? -4.042 4.007 -24.995 1.00 71.06 198 ARG A C 1
ATOM 1451 O O . ARG A 1 198 ? -3.991 2.839 -24.634 1.00 71.06 198 ARG A O 1
ATOM 1458 N N . ASP A 1 199 ? -3.313 4.503 -25.987 1.00 68.88 199 ASP A N 1
ATOM 1459 C CA . ASP A 1 199 ? -2.439 3.654 -26.795 1.00 68.88 199 ASP A CA 1
ATOM 1460 C C . ASP A 1 199 ? -1.204 3.229 -25.990 1.00 68.88 199 ASP A C 1
ATOM 1462 O O . ASP A 1 199 ? -0.812 2.066 -26.030 1.00 68.88 199 ASP A O 1
ATOM 1466 N N . LEU A 1 200 ? -0.674 4.121 -25.145 1.00 63.72 200 LEU A N 1
ATOM 1467 C CA . LEU A 1 200 ? 0.425 3.819 -24.225 1.00 63.72 200 LEU A CA 1
ATOM 1468 C C . LEU A 1 200 ? 0.011 2.817 -23.134 1.00 63.72 200 LEU A C 1
ATOM 1470 O O . LEU A 1 200 ? 0.699 1.824 -22.903 1.00 63.72 200 LEU A O 1
ATOM 1474 N N . ILE A 1 201 ? -1.121 3.053 -22.469 1.00 63.16 201 ILE A N 1
ATOM 1475 C CA . ILE A 1 201 ? -1.652 2.197 -21.401 1.00 63.16 201 ILE A CA 1
ATOM 1476 C C . ILE A 1 201 ? -2.124 0.867 -21.984 1.00 63.16 201 ILE A C 1
ATOM 1478 O O . ILE A 1 201 ? -1.815 -0.175 -21.423 1.00 63.16 201 ILE A O 1
ATOM 1482 N N . GLY A 1 202 ? -2.834 0.882 -23.111 1.00 64.81 202 GLY A N 1
ATOM 1483 C CA . GLY A 1 202 ? -3.334 -0.312 -23.786 1.00 64.81 202 GLY A CA 1
ATOM 1484 C C . GLY A 1 202 ? -2.200 -1.216 -24.253 1.00 64.81 202 GLY A C 1
ATOM 1485 O O . GLY A 1 202 ? -2.212 -2.404 -23.943 1.00 64.81 202 GLY A O 1
ATOM 1486 N N . PHE A 1 203 ? -1.179 -0.655 -24.905 1.00 63.12 203 PHE A N 1
ATOM 1487 C CA . PHE A 1 203 ? 0.013 -1.407 -25.300 1.00 63.12 203 PHE A CA 1
ATOM 1488 C C . PHE A 1 203 ? 0.749 -1.992 -24.086 1.00 63.12 203 PHE A C 1
ATOM 1490 O O . PHE A 1 203 ? 1.049 -3.186 -24.059 1.00 63.12 203 PHE A O 1
ATOM 1497 N N . THR A 1 204 ? 0.963 -1.186 -23.042 1.00 62.22 204 THR A N 1
ATOM 1498 C CA . THR A 1 204 ? 1.671 -1.623 -21.825 1.00 62.22 204 THR A CA 1
ATOM 1499 C C . THR A 1 204 ? 0.884 -2.686 -21.052 1.00 62.22 204 THR A C 1
ATOM 1501 O O . THR A 1 204 ? 1.458 -3.658 -20.571 1.00 62.22 204 THR A O 1
ATOM 1504 N N . PHE A 1 205 ? -0.438 -2.539 -20.944 1.00 61.50 205 PHE A N 1
ATOM 1505 C CA . PHE A 1 205 ? -1.309 -3.469 -20.222 1.00 61.50 205 PHE A CA 1
ATOM 1506 C C . PHE A 1 205 ? -1.484 -4.792 -20.976 1.00 61.50 205 PHE A C 1
ATOM 1508 O O . PHE A 1 205 ? -1.480 -5.852 -20.354 1.00 61.50 205 PHE A O 1
ATOM 1515 N N . VAL A 1 206 ? -1.568 -4.754 -22.311 1.00 65.88 206 VAL A N 1
ATOM 1516 C CA . VAL A 1 206 ? -1.546 -5.963 -23.150 1.00 65.88 206 VAL A CA 1
ATOM 1517 C C . VAL A 1 206 ? -0.195 -6.666 -23.037 1.00 65.88 206 VAL A C 1
ATOM 1519 O O . VAL A 1 206 ? -0.169 -7.877 -22.829 1.00 65.88 206 VAL A O 1
ATOM 1522 N N . GLN A 1 207 ? 0.927 -5.938 -23.088 1.00 59.62 207 GLN A N 1
ATOM 1523 C CA . GLN A 1 207 ? 2.242 -6.539 -22.850 1.00 59.62 207 GLN A CA 1
ATOM 1524 C C . GLN A 1 207 ? 2.327 -7.189 -21.468 1.00 59.62 207 GLN A C 1
ATOM 1526 O O . GLN A 1 207 ? 2.781 -8.327 -21.373 1.00 59.62 207 GLN A O 1
ATOM 1531 N N . LEU A 1 208 ? 1.841 -6.515 -20.424 1.00 62.53 208 LEU A N 1
ATOM 1532 C CA . LEU A 1 208 ? 1.817 -7.038 -19.061 1.00 62.53 208 LEU A CA 1
ATOM 1533 C C . LEU A 1 208 ? 0.988 -8.330 -18.961 1.00 62.53 208 LEU A C 1
ATOM 1535 O O . LEU A 1 208 ? 1.473 -9.325 -18.430 1.00 62.53 208 LEU A O 1
ATOM 1539 N N . LEU A 1 209 ? -0.229 -8.346 -19.510 1.00 69.50 209 LEU A N 1
ATOM 1540 C CA . LEU A 1 209 ? -1.105 -9.523 -19.501 1.00 69.50 209 LEU A CA 1
ATOM 1541 C C . LEU A 1 209 ? -0.540 -10.703 -20.294 1.00 69.50 209 LEU A C 1
ATOM 1543 O O . LEU A 1 209 ? -0.767 -11.846 -19.913 1.00 69.50 209 LEU A O 1
ATOM 1547 N N . VAL A 1 210 ? 0.181 -10.439 -21.383 1.00 69.81 210 VAL A N 1
ATOM 1548 C CA . VAL A 1 210 ? 0.805 -11.487 -22.203 1.00 69.81 210 VAL A CA 1
ATOM 1549 C C . VAL A 1 210 ? 2.076 -12.023 -21.542 1.00 69.81 210 VAL A C 1
ATOM 1551 O O . VAL A 1 210 ? 2.313 -13.227 -21.566 1.00 69.81 210 VAL A O 1
ATOM 1554 N N . HIS A 1 211 ? 2.888 -11.159 -20.931 1.00 59.69 211 HIS A N 1
ATOM 1555 C CA . HIS A 1 211 ? 4.200 -11.552 -20.414 1.00 59.69 211 HIS A CA 1
ATOM 1556 C C . HIS A 1 211 ? 4.152 -12.071 -18.977 1.00 59.69 211 HIS A C 1
ATOM 1558 O O . HIS A 1 211 ? 4.964 -12.927 -18.651 1.00 59.69 211 HIS A O 1
ATOM 1564 N N . ILE A 1 212 ? 3.208 -11.640 -18.128 1.00 64.88 212 ILE A N 1
ATOM 1565 C CA . ILE A 1 212 ? 3.082 -12.176 -16.759 1.00 64.88 212 ILE A CA 1
ATOM 1566 C C . ILE A 1 212 ? 2.915 -13.709 -16.763 1.00 64.88 212 ILE A C 1
ATOM 1568 O O . ILE A 1 212 ? 3.692 -14.370 -16.080 1.00 64.88 212 ILE A O 1
ATOM 1572 N N . PRO A 1 213 ? 1.981 -14.312 -17.525 1.00 65.06 213 PRO A N 1
ATOM 1573 C CA . PRO A 1 213 ? 1.818 -15.764 -17.553 1.00 65.06 213 PRO A CA 1
ATOM 1574 C C . PRO A 1 213 ? 3.045 -16.478 -18.118 1.00 65.06 213 PRO A C 1
ATOM 1576 O O . PRO A 1 213 ? 3.424 -17.524 -17.612 1.00 65.06 213 PRO A O 1
ATOM 1579 N N . VAL A 1 214 ? 3.683 -15.905 -19.142 1.00 64.62 214 VAL A N 1
ATOM 1580 C CA . VAL A 1 214 ? 4.882 -16.476 -19.771 1.00 64.62 214 VAL A CA 1
ATOM 1581 C C . VAL A 1 214 ? 6.062 -16.464 -18.801 1.00 64.62 214 VAL A C 1
ATOM 1583 O O . VAL A 1 214 ? 6.735 -17.473 -18.652 1.00 64.62 214 VAL A O 1
ATOM 1586 N N . VAL A 1 215 ? 6.279 -15.358 -18.090 1.00 54.06 215 VAL A N 1
ATOM 1587 C CA . VAL A 1 215 ? 7.320 -15.254 -17.061 1.00 54.06 215 VAL A CA 1
ATOM 1588 C C . VAL A 1 215 ? 7.026 -16.203 -15.899 1.00 54.06 215 VAL A C 1
ATOM 1590 O O . VAL A 1 215 ? 7.935 -16.877 -15.441 1.00 54.06 215 VAL A O 1
ATOM 1593 N N . LEU A 1 216 ? 5.769 -16.320 -15.463 1.00 56.94 216 LEU A N 1
ATOM 1594 C CA . LEU A 1 216 ? 5.378 -17.251 -14.397 1.00 56.94 216 LEU A CA 1
ATOM 1595 C C . LEU A 1 216 ? 5.469 -18.732 -14.800 1.00 56.94 216 LEU A C 1
ATOM 1597 O O . LEU A 1 216 ? 5.602 -19.571 -13.919 1.00 56.94 216 LEU A O 1
ATOM 1601 N N . LEU A 1 217 ? 5.363 -19.059 -16.092 1.00 62.38 217 LEU A N 1
ATOM 1602 C CA . LEU A 1 217 ? 5.490 -20.426 -16.618 1.00 62.38 217 LEU A CA 1
ATOM 1603 C C . LEU A 1 217 ? 6.938 -20.825 -16.936 1.00 62.38 217 LEU A C 1
ATOM 1605 O O . LEU A 1 217 ? 7.223 -22.013 -17.058 1.00 62.38 217 LEU A O 1
ATOM 1609 N N . LEU A 1 218 ? 7.820 -19.846 -17.143 1.00 47.78 218 LEU A N 1
ATOM 1610 C CA . LEU A 1 218 ? 9.242 -20.056 -17.437 1.00 47.78 218 LEU A CA 1
ATOM 1611 C C . LEU A 1 218 ? 10.136 -19.983 -16.185 1.00 47.78 218 LEU A C 1
ATOM 1613 O O . LEU A 1 218 ? 11.338 -20.224 -16.296 1.00 47.78 218 LEU A O 1
ATOM 1617 N N . LEU A 1 219 ? 9.556 -19.644 -15.030 1.00 46.38 219 LEU A N 1
ATOM 1618 C CA . LEU A 1 219 ? 10.151 -19.766 -13.694 1.00 46.38 219 LEU A CA 1
ATOM 1619 C C . LEU A 1 219 ? 9.827 -21.133 -13.085 1.00 46.38 219 LEU A C 1
ATOM 1621 O O . LEU A 1 219 ? 10.714 -21.661 -12.379 1.00 46.38 219 LEU A O 1
#

Radius of gyration: 20.48 Å; chains: 1; bounding box: 50×53×52 Å

Sequence (219 aa):
MQMAFVVIGGYVVASSKPASRLIDICAAVPRNGRSAVAWVAIISMVASLLNWGLSLVFGGLLVKALARRTDLKMDYRAAGAAAYLGLGAVWTLGLSSPAAQLQANPASLPPSILAITGVIPFTETIFLWQSGLMLLVLMVVSLIVAYATAPGKGSAKEAAACGIDSTVVVPETPKPQRSSEWLEYSPFLIIVLVVLARDLIGFTFVQLLVHIPVVLLLL

Secondary structure (DSSP, 8-state):
-HHHHHHHHHHHHHTSHHHHHHHHHHHHS--SHHHHHHHHHHHHHHHHHH-HHHHHHHHHHHHHHHHT-TT----HHHHHHHHTHIIIIIGGGSTT-HHHHHHH-GGGS-HHHHHHH----GGGTTTSHHHHHHHHHHHHHHHHHHHHHS--TTT---GGGGT-------PPPPPP-SGGGHHHH-HHHHHHHHHHHHHHHHHHHHHHHHHHHHHHHH-

Organism: NCBI:txid1482717

Foldseek 3Di:
DVVVCLLVVLQVVCPDPVNLVVLLVLLVPDDEQLSLLLSLLLQLQVLLLAGNNNLLSSSLLSLLSNLPDPNYLHASVLSNVSSCNNVVFCNCLHPNHPVQVCQQDPVNDDPVVCVPRPRQHCVNPNLDVVNVVSSVVSSVVSSCCSSVVTDHSVPGDGCVNVVHDSDDPPPPDDDDPDPVCCVVPDCVVVVVVCVVCVVVCVVVVVCCVVVVVVSVVVD